Protein AF-A0AAW5UBC6-F1 (afdb_monomer_lite)

Radius of gyration: 18.41 Å; chains: 1; bounding box: 45×47×44 Å

InterPro domains:
  IPR036465 von Willebrand factor A-like domain superfamily [G3DSA:3.40.50.410] (12-253)

Foldseek 3Di:
DFFWAADLNDIDGPLQLVQLLVQVLLVVLLVVQDDPNDGHFLDWDFDWDDFPAIAGQFDDPCHRPGTDTSVRCVVTFPDWDWDWDFDQDPVGTDTDTDIGTGGGGGDDPHDADPVVNVLVSVLVSCVVVCVVAQADPHDAAEAAAEEQDDHDNDDLVSLLVSLVSQQCDHHPNHGYFYAYAHEHHDDDPKDAQALDPVSCVPPVSQNSRQSSGDFDDQVLVVLCCVLVVDDDRPGTTTNYMHHDYSVRVSSSSCSSSCVSVVVVVVD

Organism: NCBI:txid165179

Secondary structure (DSSP, 8-state):
---EEEETTEEEEHHHHHHHHHHHHHHHHHHHHEETTEEP----B--EEESSSEEE---GGGTT-SSB-HHHHHH--SEEEEEEEEEEETTEEEEEEEEEEES-------S---HHHHHHHHHHHHHHHHHHHTTSS-PPPEEEEEESS---SS-HHHHHHHHHHHHH-EETTEEPEEEEEEE-SS----EES-SSGGGGTT-HHHHHHHHHSPBPPGGGHHHHHHHH----SSPPPBSEEEEE-HHHHHHHHHHHHHHHHHHTT--

Structure (mmCIF, N/CA/C/O backbone):
data_AF-A0AAW5UBC6-F1
#
_entry.id   AF-A0AAW5UBC6-F1
#
loop_
_atom_site.group_PDB
_atom_site.id
_atom_site.type_symbol
_atom_site.label_atom_id
_atom_site.label_alt_id
_atom_site.label_comp_id
_atom_site.label_asym_id
_atom_site.label_entity_id
_atom_site.label_seq_id
_atom_site.pdbx_PDB_ins_code
_atom_site.Cartn_x
_atom_site.Cartn_y
_atom_site.Cartn_z
_atom_site.occupancy
_atom_site.B_iso_or_equiv
_atom_site.auth_seq_id
_atom_site.auth_comp_id
_atom_site.auth_asym_id
_atom_site.auth_atom_id
_atom_site.pdbx_PDB_model_num
ATOM 1 N N . MET A 1 1 ? 21.452 -11.218 5.730 1.00 50.25 1 MET A N 1
ATOM 2 C CA . MET A 1 1 ? 21.940 -10.011 6.438 1.00 50.25 1 MET A CA 1
ATOM 3 C C . MET A 1 1 ? 20.717 -9.160 6.758 1.00 50.25 1 MET A C 1
ATOM 5 O O . MET A 1 1 ? 19.921 -8.958 5.850 1.00 50.25 1 MET A O 1
ATOM 9 N N . ARG A 1 2 ? 20.486 -8.756 8.016 1.00 66.81 2 ARG A N 1
ATOM 10 C CA . ARG A 1 2 ? 19.308 -7.931 8.355 1.00 66.81 2 ARG A CA 1
ATOM 11 C C . ARG A 1 2 ? 19.470 -6.563 7.684 1.00 66.81 2 ARG A C 1
ATOM 13 O O . ARG A 1 2 ? 20.443 -5.874 7.968 1.00 66.81 2 ARG A O 1
ATOM 20 N N . ARG A 1 3 ? 18.561 -6.200 6.775 1.00 83.62 3 ARG A N 1
ATOM 21 C CA . ARG A 1 3 ? 18.551 -4.879 6.130 1.00 83.62 3 ARG A CA 1
ATOM 22 C C . ARG A 1 3 ? 18.023 -3.858 7.139 1.00 83.62 3 ARG A C 1
ATOM 24 O O . ARG A 1 3 ? 16.846 -3.910 7.491 1.00 83.62 3 ARG A O 1
ATOM 31 N N . ILE A 1 4 ? 18.907 -3.002 7.647 1.00 90.75 4 ILE A N 1
ATOM 32 C CA . ILE A 1 4 ? 18.590 -1.963 8.637 1.00 90.75 4 ILE A CA 1
ATOM 33 C C . ILE A 1 4 ? 18.311 -0.639 7.923 1.00 90.75 4 ILE A C 1
ATOM 35 O O . ILE A 1 4 ? 18.952 -0.321 6.924 1.00 90.75 4 ILE A O 1
ATOM 39 N N . THR A 1 5 ? 17.346 0.119 8.429 1.00 92.06 5 THR A N 1
ATOM 40 C CA . THR A 1 5 ? 16.998 1.467 7.979 1.00 92.06 5 THR A CA 1
ATOM 41 C C . THR A 1 5 ? 16.734 2.357 9.191 1.00 92.06 5 THR A C 1
ATOM 43 O O . THR A 1 5 ? 16.403 1.853 10.264 1.00 92.06 5 THR A O 1
ATOM 46 N N . THR A 1 6 ? 16.855 3.668 9.011 1.00 90.31 6 THR A N 1
ATOM 47 C CA . THR A 1 6 ? 16.492 4.655 10.027 1.00 90.31 6 THR A CA 1
ATOM 48 C C . THR A 1 6 ? 15.106 5.205 9.701 1.00 90.31 6 THR A C 1
ATOM 50 O O . THR A 1 6 ? 14.875 5.710 8.601 1.00 90.31 6 THR A O 1
ATOM 53 N N . PHE A 1 7 ? 14.172 5.117 10.646 1.00 89.25 7 PHE A N 1
ATOM 54 C CA . PHE A 1 7 ? 12.823 5.665 10.508 1.00 89.25 7 PHE A CA 1
ATOM 55 C C . PHE A 1 7 ? 12.427 6.395 11.792 1.00 89.25 7 PHE A C 1
ATOM 57 O O . PHE A 1 7 ? 12.541 5.839 12.881 1.00 89.25 7 PHE A O 1
ATOM 64 N N . ASN A 1 8 ? 11.994 7.655 11.670 1.00 85.50 8 ASN A N 1
ATOM 65 C CA . ASN A 1 8 ? 11.723 8.554 12.803 1.00 85.50 8 ASN A CA 1
ATOM 66 C C . ASN A 1 8 ? 12.885 8.652 13.815 1.00 85.50 8 ASN A C 1
ATOM 68 O O . ASN A 1 8 ? 12.660 8.734 15.018 1.00 85.50 8 ASN A O 1
ATOM 72 N N . GLY A 1 9 ? 14.131 8.635 13.329 1.00 84.44 9 GLY A N 1
ATOM 73 C CA . GLY A 1 9 ? 15.329 8.735 14.172 1.00 84.44 9 GLY A CA 1
ATOM 74 C C . GLY A 1 9 ? 15.725 7.445 14.900 1.00 84.44 9 GLY A C 1
ATOM 75 O O . GLY A 1 9 ? 16.684 7.464 15.664 1.00 84.44 9 GLY A O 1
ATOM 76 N N . GLU A 1 10 ? 15.029 6.332 14.658 1.00 88.75 10 GLU A N 1
ATOM 77 C CA . GLU A 1 10 ? 15.350 5.019 15.223 1.00 88.75 10 GLU A CA 1
ATOM 78 C C . GLU A 1 10 ? 15.872 4.067 14.142 1.00 88.75 10 GLU A C 1
ATOM 80 O O . GLU A 1 10 ? 15.276 3.951 13.067 1.00 88.75 10 GLU A O 1
ATOM 85 N N . ASP A 1 11 ? 16.942 3.334 14.450 1.00 91.81 11 ASP A N 1
ATOM 86 C CA . ASP A 1 11 ? 17.418 2.237 13.609 1.00 91.81 11 ASP A CA 1
ATOM 87 C C . ASP A 1 11 ? 16.589 0.974 13.855 1.00 91.81 11 ASP A C 1
ATOM 89 O O . ASP A 1 11 ? 16.426 0.507 14.985 1.00 91.81 11 ASP A O 1
ATOM 93 N N . MET A 1 12 ? 16.073 0.389 12.778 1.00 92.56 12 MET A N 1
ATOM 94 C CA . MET A 1 12 ? 15.235 -0.808 12.820 1.00 92.56 12 MET A CA 1
ATOM 95 C C . MET A 1 12 ? 15.384 -1.639 11.545 1.00 92.56 12 MET A C 1
ATOM 97 O O . MET A 1 12 ? 15.996 -1.210 10.567 1.00 92.56 12 MET A O 1
ATOM 101 N N . THR A 1 13 ? 14.835 -2.855 11.526 1.00 93.19 13 THR A N 1
ATOM 102 C CA . THR A 1 13 ? 14.786 -3.624 10.275 1.00 93.19 13 THR A CA 1
ATOM 103 C C . THR A 1 13 ? 13.843 -2.955 9.280 1.00 93.19 13 THR A C 1
ATOM 105 O O . THR A 1 13 ? 12.848 -2.341 9.663 1.00 93.19 13 THR A O 1
ATOM 108 N N . LEU A 1 14 ? 14.116 -3.125 7.987 1.00 93.00 14 LEU A N 1
ATOM 109 C CA . LEU A 1 14 ? 13.246 -2.634 6.918 1.00 93.00 14 LEU A CA 1
ATOM 110 C C . LEU A 1 14 ? 11.795 -3.117 7.092 1.00 93.00 14 LEU A C 1
ATOM 112 O O . LEU A 1 14 ? 10.862 -2.329 6.977 1.00 93.00 14 LEU A O 1
ATOM 116 N N . SER A 1 15 ? 11.612 -4.388 7.462 1.00 93.50 15 SER A N 1
ATOM 117 C CA . SER A 1 15 ? 10.297 -4.976 7.737 1.00 93.50 15 SER A CA 1
ATOM 118 C C . SER A 1 15 ? 9.564 -4.292 8.899 1.00 93.50 15 SER A C 1
ATOM 120 O O . SER A 1 15 ? 8.352 -4.112 8.832 1.00 93.50 15 SER A O 1
ATOM 122 N N . GLU A 1 16 ? 10.280 -3.906 9.961 1.00 94.19 16 GLU A N 1
ATOM 123 C CA . GLU A 1 16 ? 9.703 -3.188 11.105 1.00 94.19 16 GLU A CA 1
ATOM 124 C C . GLU A 1 16 ? 9.294 -1.769 10.709 1.00 94.19 16 GLU A C 1
ATOM 126 O O . GLU A 1 16 ? 8.191 -1.338 11.042 1.00 94.19 16 GLU A O 1
ATOM 131 N N . ALA A 1 17 ? 10.124 -1.068 9.932 1.00 94.75 17 ALA A N 1
ATOM 132 C CA . ALA A 1 17 ? 9.775 0.252 9.417 1.00 94.75 17 ALA A CA 1
ATOM 133 C C . ALA A 1 17 ? 8.513 0.198 8.538 1.00 94.75 17 ALA A C 1
ATOM 135 O O . ALA A 1 17 ? 7.582 0.977 8.752 1.00 94.75 17 ALA A O 1
ATOM 136 N N . VAL A 1 18 ? 8.428 -0.771 7.617 1.00 95.88 18 VAL A N 1
ATOM 137 C CA . VAL A 1 18 ? 7.233 -0.992 6.783 1.00 95.88 18 VAL A CA 1
ATOM 138 C C . VAL A 1 18 ? 6.010 -1.311 7.645 1.00 95.88 18 VAL A C 1
ATOM 140 O O . VAL A 1 18 ? 4.971 -0.677 7.471 1.00 95.88 18 VAL A O 1
ATOM 143 N N . ALA A 1 19 ? 6.122 -2.217 8.623 1.00 95.81 19 ALA A N 1
ATOM 144 C CA . ALA A 1 19 ? 5.011 -2.556 9.515 1.00 95.81 19 ALA A CA 1
ATOM 145 C C . ALA A 1 19 ? 4.515 -1.339 10.313 1.00 95.81 19 ALA A C 1
ATOM 147 O O . ALA A 1 19 ? 3.308 -1.153 10.478 1.00 95.81 19 ALA A O 1
ATOM 148 N N . ARG A 1 20 ? 5.417 -0.472 10.793 1.00 94.88 20 ARG A N 1
ATOM 149 C CA . ARG A 1 20 ? 5.035 0.781 11.466 1.00 94.88 20 ARG A CA 1
ATOM 150 C C . ARG A 1 20 ? 4.297 1.729 10.525 1.00 94.88 20 ARG A C 1
ATOM 152 O O . ARG A 1 20 ? 3.290 2.303 10.934 1.00 94.88 20 ARG A O 1
ATOM 159 N N . ILE A 1 21 ? 4.763 1.870 9.284 1.00 95.94 21 ILE A N 1
ATOM 160 C CA . ILE A 1 21 ? 4.116 2.716 8.273 1.00 95.94 21 ILE A CA 1
ATOM 161 C C . ILE A 1 21 ? 2.716 2.188 7.953 1.00 95.94 21 ILE A C 1
ATOM 163 O O . ILE A 1 21 ? 1.762 2.957 8.020 1.00 95.94 21 ILE A O 1
ATOM 167 N N . VAL A 1 22 ? 2.566 0.888 7.686 1.00 96.81 22 VAL A N 1
ATOM 168 C CA . VAL A 1 22 ? 1.263 0.269 7.390 1.00 96.81 22 VAL A CA 1
ATOM 169 C C . VAL A 1 22 ? 0.292 0.437 8.562 1.00 96.81 22 VAL A C 1
ATOM 171 O O . VAL A 1 22 ? -0.809 0.941 8.366 1.00 96.81 22 VAL A O 1
ATOM 174 N N . ASN A 1 23 ? 0.707 0.121 9.794 1.00 97.06 23 ASN A N 1
ATOM 175 C CA . ASN A 1 23 ? -0.140 0.310 10.978 1.00 97.06 23 ASN A CA 1
ATOM 176 C C . ASN A 1 23 ? -0.553 1.779 11.178 1.00 97.06 23 ASN A C 1
ATOM 178 O O . ASN A 1 23 ? -1.703 2.054 11.517 1.00 97.06 23 ASN A O 1
ATOM 182 N N . ALA A 1 24 ? 0.359 2.731 10.952 1.00 94.81 24 ALA A N 1
ATOM 183 C CA . ALA A 1 24 ? 0.041 4.153 11.050 1.00 94.81 24 ALA A CA 1
ATOM 184 C C . ALA A 1 24 ? -0.993 4.583 9.997 1.00 94.81 24 ALA A C 1
ATOM 186 O O . ALA A 1 24 ? -1.901 5.346 10.317 1.00 94.81 24 ALA A O 1
ATOM 187 N N . GLN A 1 25 ? -0.884 4.067 8.769 1.00 95.56 25 GLN A N 1
ATOM 188 C CA . GLN A 1 25 ? -1.845 4.336 7.697 1.00 95.56 25 GLN A CA 1
ATOM 189 C C . GLN A 1 25 ? -3.221 3.729 7.992 1.00 95.56 25 GLN A C 1
ATOM 191 O O . GLN A 1 25 ? -4.228 4.408 7.819 1.00 95.56 25 GLN A O 1
ATOM 196 N N . ILE A 1 26 ? -3.277 2.499 8.510 1.00 95.50 26 ILE A N 1
ATOM 197 C CA . ILE A 1 26 ? -4.531 1.870 8.951 1.00 95.50 26 ILE A CA 1
ATOM 198 C C . ILE A 1 26 ? -5.196 2.712 10.044 1.00 95.50 26 ILE A C 1
ATOM 200 O O . ILE A 1 26 ? -6.383 3.018 9.946 1.00 95.50 26 ILE A O 1
ATOM 204 N N . ASN A 1 27 ? -4.434 3.139 11.056 1.00 94.94 27 ASN A N 1
ATOM 205 C CA . ASN A 1 27 ? -4.968 3.978 12.127 1.00 94.94 27 ASN A CA 1
ATOM 206 C C . ASN A 1 27 ? -5.526 5.306 11.588 1.00 94.94 27 ASN A C 1
ATOM 208 O O . ASN A 1 27 ? -6.629 5.691 11.959 1.00 94.94 27 ASN A O 1
ATOM 212 N N . GLU A 1 28 ? -4.801 5.974 10.683 1.00 93.50 28 GLU A N 1
ATOM 213 C CA . GLU A 1 28 ? -5.248 7.224 10.053 1.00 93.50 28 GLU A CA 1
ATOM 214 C C . GLU A 1 28 ? -6.559 7.038 9.267 1.00 93.50 28 GLU A C 1
ATOM 216 O O . GLU A 1 28 ? -7.449 7.887 9.338 1.00 93.50 28 GLU A O 1
ATOM 221 N N . LEU A 1 29 ? -6.711 5.925 8.542 1.00 93.69 29 LEU A N 1
ATOM 222 C CA . LEU A 1 29 ? -7.940 5.617 7.804 1.00 93.69 29 LEU A CA 1
ATOM 223 C C . LEU A 1 29 ? -9.125 5.352 8.739 1.00 93.69 29 LEU A C 1
ATOM 225 O O . LEU A 1 29 ? -10.218 5.875 8.514 1.00 93.69 29 LEU A O 1
ATOM 229 N N . VAL A 1 30 ? -8.912 4.587 9.810 1.00 93.88 30 VAL A N 1
ATOM 230 C CA . VAL A 1 30 ? -9.956 4.297 10.803 1.00 93.88 30 VAL A CA 1
ATOM 231 C C . VAL A 1 30 ? -10.380 5.559 11.547 1.00 93.88 30 VAL A C 1
ATOM 233 O O . VAL A 1 30 ? -11.574 5.798 11.699 1.00 93.88 30 VAL A O 1
ATOM 236 N N . GLU A 1 31 ? -9.438 6.407 11.967 1.00 92.25 31 GLU A N 1
ATOM 237 C CA . GLU A 1 31 ? -9.745 7.662 12.668 1.00 92.25 31 GLU A CA 1
ATOM 238 C C . GLU A 1 31 ? -10.644 8.588 11.839 1.00 92.25 31 GLU A C 1
ATOM 240 O O . GLU A 1 31 ? -11.519 9.255 12.387 1.00 92.25 31 GLU A O 1
ATOM 245 N N . ARG A 1 32 ? -10.494 8.578 10.510 1.00 90.12 32 ARG A N 1
ATOM 246 C CA . ARG A 1 32 ? -11.343 9.350 9.586 1.00 90.12 32 ARG A CA 1
ATOM 24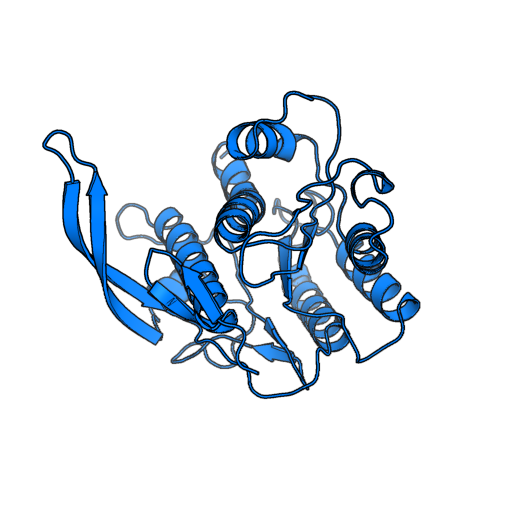7 C C . ARG A 1 32 ? -12.767 8.807 9.470 1.00 90.12 32 ARG A C 1
ATOM 249 O O . ARG A 1 32 ? -13.667 9.553 9.089 1.00 90.12 32 ARG A O 1
ATOM 256 N N . CYS A 1 33 ? -12.984 7.540 9.807 1.00 91.00 33 CYS A N 1
ATOM 257 C CA . CYS A 1 33 ? -14.310 6.927 9.828 1.00 91.00 33 CYS A CA 1
ATOM 258 C C . CYS A 1 33 ? -15.093 7.261 11.105 1.00 91.00 33 CYS A C 1
ATOM 260 O O . CYS A 1 33 ? -16.301 7.031 11.150 1.00 91.00 33 CYS A O 1
ATOM 262 N N . VAL A 1 34 ? -14.441 7.802 12.139 1.00 91.06 34 VAL A N 1
ATOM 263 C CA . VAL A 1 34 ? -15.073 8.062 13.436 1.00 91.06 34 VAL A CA 1
ATOM 264 C C . VAL A 1 34 ? -15.658 9.472 13.484 1.00 91.06 34 VAL A C 1
ATOM 266 O O . VAL A 1 34 ? -14.944 10.470 13.381 1.00 91.06 34 VAL A O 1
ATOM 269 N N . LYS A 1 35 ? -16.969 9.576 13.722 1.00 90.50 35 LYS A N 1
ATOM 270 C CA . LYS A 1 35 ? -17.651 10.850 13.992 1.00 90.50 35 LYS A CA 1
ATOM 271 C C . LYS A 1 35 ? -18.679 10.664 15.100 1.00 90.50 35 LYS A C 1
ATOM 273 O O . LYS A 1 35 ? -19.490 9.755 15.036 1.00 90.50 35 LYS A O 1
ATOM 278 N N . ASN A 1 36 ? -18.671 11.541 16.107 1.00 87.88 36 ASN A N 1
ATOM 279 C CA . ASN A 1 36 ? -19.616 11.494 17.235 1.00 87.88 36 ASN A CA 1
ATOM 280 C C . ASN A 1 36 ? -19.705 10.114 17.923 1.00 87.88 36 ASN A C 1
ATOM 282 O O . ASN A 1 36 ? -20.778 9.718 18.364 1.00 87.88 36 ASN A O 1
ATOM 286 N N . ASN A 1 37 ? -18.577 9.400 18.026 1.00 82.88 37 ASN A N 1
ATOM 287 C CA . ASN A 1 37 ? -18.476 8.050 18.600 1.00 82.88 37 ASN A CA 1
ATOM 288 C C . ASN A 1 37 ? -19.106 6.913 17.764 1.00 82.88 37 ASN A C 1
ATOM 290 O O . ASN A 1 37 ? -19.097 5.764 18.196 1.00 82.88 37 ASN A O 1
ATOM 294 N N . GLU A 1 38 ? -19.598 7.206 16.561 1.00 91.25 38 GLU A N 1
ATOM 295 C CA . GLU A 1 38 ? -20.008 6.217 15.561 1.00 91.25 38 GLU A CA 1
ATOM 296 C C . GLU A 1 38 ? -18.856 5.978 14.574 1.00 91.25 38 GLU A C 1
ATOM 298 O O . GLU A 1 38 ? -18.174 6.930 14.177 1.00 91.25 38 GLU A O 1
ATOM 303 N N . THR A 1 39 ? -18.630 4.722 14.174 1.00 92.81 39 THR A N 1
ATOM 304 C CA . THR A 1 39 ? -17.705 4.397 13.079 1.00 92.81 39 THR A CA 1
ATOM 305 C C . THR A 1 39 ? -18.491 4.158 11.805 1.00 92.81 39 THR A C 1
ATOM 307 O O . THR A 1 39 ? -19.297 3.240 11.722 1.00 92.81 39 THR A O 1
ATOM 310 N N . ARG A 1 40 ? -18.222 4.973 10.790 1.00 93.19 40 ARG A N 1
ATOM 311 C CA . ARG A 1 40 ? -18.827 4.850 9.467 1.00 93.19 40 ARG A CA 1
ATOM 312 C C . ARG A 1 40 ? -18.105 3.786 8.649 1.00 93.19 40 ARG A C 1
ATOM 314 O O . ARG A 1 40 ? -16.876 3.752 8.608 1.00 93.19 40 ARG A O 1
ATOM 321 N N . HIS A 1 41 ? -18.862 2.940 7.962 1.00 92.62 41 HIS A N 1
ATOM 322 C CA . HIS A 1 41 ? -18.317 1.865 7.134 1.00 92.62 41 HIS A CA 1
ATOM 323 C C . HIS A 1 41 ? -17.978 2.379 5.730 1.00 92.62 41 HIS A C 1
ATOM 325 O O . HIS A 1 41 ? -18.751 2.222 4.793 1.00 92.6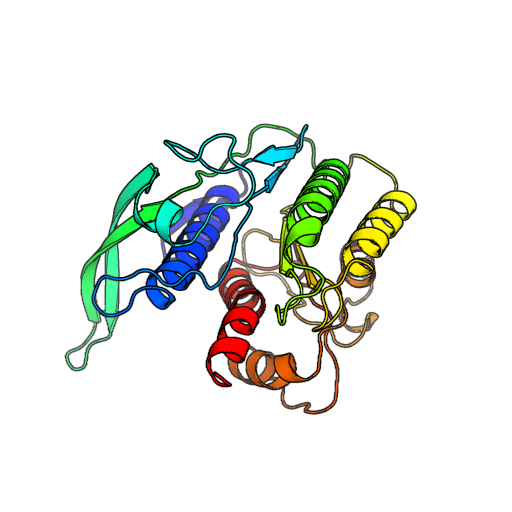2 41 HIS A O 1
ATOM 331 N N . TYR A 1 42 ? -16.832 3.050 5.601 1.00 90.06 42 TYR A N 1
ATOM 332 C CA . TYR A 1 42 ? -16.401 3.639 4.325 1.00 90.06 42 TYR A CA 1
ATOM 333 C C . TYR A 1 42 ? -15.511 2.745 3.468 1.00 90.06 42 TYR A C 1
ATOM 335 O O . TYR A 1 42 ? -15.394 2.974 2.269 1.00 90.06 42 TYR A O 1
ATOM 343 N N . PHE A 1 43 ? -14.851 1.762 4.068 1.00 92.75 43 PHE A N 1
ATOM 344 C CA . PHE A 1 43 ? -13.965 0.856 3.354 1.00 92.75 43 PHE A CA 1
ATOM 345 C C . PHE A 1 43 ? -13.947 -0.504 4.033 1.00 92.75 43 PHE A C 1
ATOM 347 O O . PHE A 1 43 ? -14.168 -0.596 5.237 1.00 92.75 43 PHE A O 1
ATOM 354 N N . ASP A 1 44 ? -13.585 -1.523 3.268 1.00 95.44 44 ASP A N 1
ATOM 355 C CA . ASP A 1 44 ? -13.075 -2.781 3.793 1.00 95.44 44 ASP A CA 1
ATOM 356 C C . ASP A 1 44 ? -11.582 -2.857 3.493 1.00 95.44 44 ASP A C 1
ATOM 358 O O . ASP A 1 44 ? -11.118 -2.382 2.454 1.00 95.44 44 ASP A O 1
ATOM 362 N N . ILE A 1 45 ? -10.808 -3.452 4.395 1.00 96.88 45 ILE A N 1
ATOM 363 C CA . ILE A 1 45 ? -9.372 -3.644 4.188 1.00 96.88 45 ILE A CA 1
ATOM 364 C C . ILE A 1 45 ? -8.990 -5.095 4.436 1.00 96.88 45 ILE A C 1
ATOM 366 O O . ILE A 1 45 ? -9.364 -5.697 5.437 1.00 96.88 45 ILE A O 1
ATOM 370 N N . ALA A 1 46 ? -8.222 -5.654 3.509 1.00 98.00 46 ALA A N 1
ATOM 371 C CA . ALA A 1 46 ? -7.532 -6.921 3.680 1.00 98.00 46 ALA A CA 1
ATOM 372 C C . ALA A 1 46 ? -6.027 -6.655 3.725 1.00 98.00 46 ALA A C 1
ATOM 374 O O . ALA A 1 46 ? -5.523 -5.748 3.061 1.00 98.00 46 ALA A O 1
ATOM 375 N N . MET A 1 47 ? -5.301 -7.457 4.499 1.00 97.50 47 MET A N 1
ATOM 376 C CA . MET A 1 47 ? -3.852 -7.341 4.619 1.00 97.50 47 MET A CA 1
ATOM 377 C C . MET A 1 47 ? -3.215 -8.693 4.333 1.00 97.50 47 MET A C 1
ATOM 379 O O . MET A 1 47 ? -3.492 -9.677 5.017 1.00 97.50 47 MET A O 1
ATOM 383 N N . ILE A 1 48 ? -2.367 -8.742 3.307 1.00 98.00 48 ILE A N 1
ATOM 384 C CA . ILE A 1 48 ? -1.730 -9.974 2.840 1.00 98.00 48 ILE A CA 1
ATOM 385 C C . ILE A 1 48 ? -0.239 -9.898 3.148 1.00 98.00 48 ILE A C 1
ATOM 387 O O . ILE A 1 48 ? 0.471 -9.046 2.618 1.00 98.00 48 ILE A O 1
ATOM 391 N N . GLY A 1 49 ? 0.235 -10.810 3.991 1.00 96.56 49 GLY A N 1
ATOM 392 C CA . GLY A 1 49 ? 1.657 -11.093 4.121 1.00 96.56 49 GLY A CA 1
ATOM 393 C C . GLY A 1 49 ? 2.056 -12.178 3.128 1.00 96.56 49 GLY A C 1
ATOM 394 O O . GLY A 1 49 ? 1.265 -13.079 2.843 1.00 96.56 49 GLY A O 1
ATOM 395 N N . TYR A 1 50 ? 3.277 -12.115 2.600 1.00 95.19 50 TYR A N 1
ATOM 396 C CA . TYR A 1 50 ? 3.784 -13.147 1.699 1.00 95.19 50 TYR A CA 1
ATOM 397 C C . TYR A 1 50 ? 5.278 -13.409 1.890 1.00 95.19 50 TYR A C 1
ATOM 399 O O . TYR A 1 50 ? 6.020 -12.569 2.392 1.00 95.19 50 TYR A O 1
ATOM 407 N N . GLY A 1 51 ? 5.687 -14.618 1.514 1.00 93.06 51 GLY A N 1
ATOM 408 C CA . GLY A 1 51 ? 7.060 -15.109 1.578 1.00 93.06 51 GLY A CA 1
ATOM 409 C C . GLY A 1 51 ? 7.148 -16.437 0.834 1.00 93.06 51 GLY A C 1
ATOM 410 O O . GLY A 1 51 ? 7.127 -16.458 -0.393 1.00 93.06 51 GLY A O 1
ATOM 411 N N . THR A 1 52 ? 7.141 -17.555 1.566 1.00 92.75 52 THR A N 1
ATOM 412 C CA . THR A 1 52 ? 6.908 -18.889 0.975 1.00 92.75 52 THR A CA 1
ATOM 413 C C . THR A 1 52 ? 5.452 -19.073 0.538 1.00 92.75 52 THR A C 1
ATOM 415 O O . THR A 1 52 ? 5.187 -19.598 -0.538 1.00 92.75 52 THR A O 1
ATOM 418 N N . GLU A 1 53 ? 4.511 -18.621 1.368 1.00 93.62 53 GLU A N 1
ATOM 419 C CA . GLU A 1 53 ? 3.063 -18.665 1.136 1.00 93.62 53 GLU A CA 1
ATOM 420 C C . GLU A 1 53 ? 2.461 -17.275 1.353 1.00 93.62 53 GLU A C 1
ATOM 422 O O . GLU A 1 53 ? 3.068 -16.438 2.028 1.00 93.62 53 GLU A O 1
ATOM 427 N N . ALA A 1 54 ? 1.264 -17.043 0.812 1.00 95.94 54 ALA A N 1
ATOM 428 C CA . ALA A 1 54 ? 0.466 -15.856 1.105 1.00 95.94 54 ALA A CA 1
ATOM 429 C C . ALA A 1 54 ? -0.534 -16.141 2.234 1.00 95.94 54 ALA A C 1
ATOM 431 O O . ALA A 1 54 ? -1.216 -17.166 2.229 1.00 95.94 54 ALA A O 1
ATOM 432 N N . TYR A 1 55 ? -0.643 -15.227 3.194 1.00 95.88 55 TYR A N 1
ATOM 433 C CA . TYR A 1 55 ? -1.465 -15.391 4.393 1.00 95.88 55 TYR A CA 1
ATOM 434 C C . TYR A 1 55 ? -2.109 -14.064 4.808 1.00 95.88 55 TYR A C 1
ATOM 436 O O . TYR A 1 55 ? -1.669 -12.990 4.398 1.00 95.88 55 TYR A O 1
ATOM 444 N N . SER A 1 56 ? -3.157 -14.137 5.630 1.00 97.38 56 SER A N 1
ATOM 445 C CA . SER A 1 56 ? -3.714 -12.952 6.285 1.00 97.38 56 SER A CA 1
ATOM 446 C C . SER A 1 56 ? -2.724 -12.415 7.315 1.00 97.38 56 SER A C 1
ATOM 448 O O . SER A 1 56 ? -2.337 -13.129 8.237 1.00 97.38 56 SER A O 1
ATOM 450 N N . ALA A 1 57 ? -2.302 -11.165 7.152 1.00 97.19 57 ALA A N 1
ATOM 451 C CA . ALA A 1 57 ? -1.312 -10.525 8.014 1.00 97.19 57 ALA A CA 1
ATOM 452 C C . ALA A 1 57 ? -1.916 -9.877 9.272 1.00 97.19 57 ALA A C 1
ATOM 454 O O . ALA A 1 57 ? -1.183 -9.266 10.052 1.00 97.19 57 ALA A O 1
ATOM 455 N N . TRP A 1 58 ? -3.230 -9.996 9.487 1.00 97.94 58 TRP A N 1
ATOM 456 C CA . TRP A 1 58 ? -3.858 -9.576 10.737 1.00 97.94 58 TRP A CA 1
ATOM 457 C C . TRP A 1 58 ? -3.345 -10.411 11.917 1.00 97.94 58 TRP A C 1
ATOM 459 O O . TRP A 1 58 ? -3.134 -11.618 11.803 1.00 97.94 58 TRP A O 1
ATOM 469 N N . ASN A 1 59 ? -3.169 -9.775 13.072 1.00 97.69 59 ASN A N 1
ATOM 470 C CA . ASN A 1 59 ? -2.804 -10.427 14.327 1.00 97.69 59 ASN A CA 1
ATOM 471 C C . ASN A 1 59 ? -3.880 -10.222 15.405 1.00 97.69 59 ASN A C 1
ATOM 473 O O . ASN A 1 59 ? -4.761 -9.368 15.286 1.00 97.69 59 ASN A O 1
ATOM 477 N N . GLY A 1 60 ? -3.779 -10.984 16.496 1.00 97.06 60 GLY A N 1
ATOM 478 C CA . GLY A 1 60 ? -4.707 -10.889 17.622 1.00 97.06 60 GLY A CA 1
ATOM 479 C C . GLY A 1 60 ? -6.105 -11.375 17.244 1.00 97.06 60 GLY A C 1
ATOM 480 O O . GLY A 1 60 ? -6.250 -12.357 16.526 1.00 97.06 60 GLY A O 1
ATOM 481 N N . ASN A 1 61 ? -7.144 -10.670 17.693 1.00 97.94 61 ASN A N 1
ATOM 482 C CA . ASN A 1 61 ? -8.539 -11.065 17.445 1.00 97.94 61 ASN A CA 1
ATOM 483 C C . ASN A 1 61 ? -8.947 -11.044 15.960 1.00 97.94 61 ASN A C 1
ATOM 485 O O . ASN A 1 61 ? -10.003 -11.567 15.614 1.00 97.94 61 ASN A O 1
ATOM 489 N N . LEU A 1 62 ? -8.143 -10.421 15.094 1.00 98.06 62 LEU A N 1
ATOM 490 C CA . LEU A 1 62 ? -8.377 -10.377 13.650 1.00 98.06 62 LEU A CA 1
ATOM 491 C C . LEU A 1 62 ? -7.553 -11.427 12.888 1.00 98.06 62 LEU A C 1
ATOM 493 O O . LEU A 1 62 ? -7.631 -11.483 11.665 1.00 98.06 62 LEU A O 1
ATOM 497 N N . GLU A 1 63 ? -6.760 -12.257 13.569 1.00 97.12 63 GLU A N 1
ATOM 498 C CA . GLU A 1 63 ? -5.932 -13.273 12.918 1.00 97.12 63 GLU A CA 1
ATOM 499 C C . GLU A 1 63 ? -6.763 -14.216 12.034 1.00 97.12 63 GLU A C 1
ATOM 501 O O . GLU A 1 63 ? -7.849 -14.666 12.401 1.00 97.12 63 GLU A O 1
ATOM 506 N N . GLY A 1 64 ? -6.258 -14.489 10.826 1.00 95.31 64 GLY A N 1
ATOM 507 C CA . GLY A 1 64 ? -6.921 -15.353 9.847 1.00 95.31 64 GLY A CA 1
ATOM 508 C C . GLY A 1 64 ? -8.117 -14.720 9.127 1.00 95.31 64 GLY A C 1
ATOM 509 O O . GLY A 1 64 ? -8.630 -15.326 8.188 1.00 95.31 64 GLY A O 1
ATOM 510 N N . ARG A 1 65 ? -8.545 -13.510 9.509 1.00 97.44 65 ARG A N 1
ATOM 511 C CA . ARG A 1 65 ? -9.598 -12.770 8.800 1.00 97.44 65 ARG A CA 1
ATOM 512 C C . ARG A 1 65 ? -9.124 -12.330 7.419 1.00 97.44 65 ARG A C 1
ATOM 514 O O . ARG A 1 65 ? -7.942 -12.083 7.211 1.00 97.44 65 ARG A O 1
ATOM 521 N N . ASP A 1 66 ? -10.054 -12.187 6.490 1.00 96.25 66 ASP A N 1
ATOM 522 C CA . ASP A 1 66 ? -9.782 -11.648 5.161 1.00 96.25 66 ASP A CA 1
ATOM 523 C C . ASP A 1 66 ? -9.983 -10.123 5.154 1.00 96.25 66 ASP A C 1
ATOM 525 O O . ASP A 1 66 ? -9.153 -9.387 5.697 1.00 96.25 66 ASP A O 1
ATOM 529 N N . PHE A 1 67 ? -11.094 -9.648 4.586 1.00 97.69 67 PHE A N 1
ATOM 530 C CA . PHE A 1 67 ? -11.530 -8.264 4.732 1.00 97.69 67 PHE A CA 1
ATOM 531 C C . PHE A 1 67 ? -12.069 -8.009 6.146 1.00 97.69 67 PHE A C 1
ATOM 533 O O . PHE A 1 67 ? -12.793 -8.832 6.717 1.00 97.69 67 PHE A O 1
ATOM 540 N N . VAL A 1 68 ? -11.703 -6.856 6.701 1.00 97.94 68 VAL A N 1
ATOM 541 C CA . VAL A 1 68 ? -12.192 -6.342 7.984 1.00 97.94 68 VAL A CA 1
ATOM 542 C C . VAL A 1 68 ? -12.678 -4.905 7.819 1.00 97.94 68 VAL A C 1
ATOM 544 O O . VAL A 1 68 ? -12.122 -4.128 7.035 1.00 97.94 68 VAL A O 1
ATOM 547 N N . THR A 1 69 ? -13.715 -4.560 8.574 1.00 97.19 69 THR A N 1
ATOM 548 C CA . THR A 1 69 ? -14.341 -3.232 8.552 1.00 97.19 69 THR A CA 1
ATOM 549 C C . THR A 1 69 ? -13.587 -2.230 9.442 1.00 97.19 69 THR A C 1
ATOM 551 O O . THR A 1 69 ? -12.828 -2.631 10.331 1.00 97.19 69 THR A O 1
ATOM 554 N N . PRO A 1 70 ? -13.809 -0.907 9.297 1.00 96.69 70 PRO A N 1
ATOM 555 C CA . PRO A 1 70 ? -13.133 0.093 10.120 1.00 96.69 70 PRO A CA 1
ATOM 556 C C . PRO A 1 70 ? -13.526 -0.020 11.599 1.00 96.69 70 PRO A C 1
ATOM 558 O O . PRO A 1 70 ? -12.719 0.283 12.478 1.00 96.69 70 PRO A O 1
ATOM 561 N N . GLU A 1 71 ? -14.751 -0.475 11.883 1.00 97.06 71 GLU A N 1
ATOM 562 C CA . GLU A 1 71 ? -15.222 -0.734 13.244 1.00 97.06 71 GLU A CA 1
ATOM 563 C C . GLU A 1 71 ? -14.477 -1.911 13.878 1.00 97.06 71 GLU A C 1
ATOM 565 O O . GLU A 1 71 ? -13.917 -1.768 14.965 1.00 97.06 71 GLU A O 1
ATOM 570 N N . GLU A 1 72 ? -14.370 -3.037 13.170 1.00 97.94 72 GLU A N 1
ATOM 571 C CA . GLU A 1 72 ? -13.633 -4.201 13.664 1.00 97.94 72 GLU A CA 1
ATOM 572 C C . GLU A 1 72 ? -12.169 -3.868 13.962 1.00 97.94 72 GLU A C 1
ATOM 574 O O . GLU A 1 72 ? -11.635 -4.300 14.985 1.00 97.94 72 GLU A O 1
ATOM 579 N N . ILE A 1 73 ? -11.529 -3.058 13.115 1.00 97.44 73 ILE A N 1
ATOM 580 C CA . ILE A 1 73 ? -10.156 -2.590 13.338 1.00 97.44 73 ILE A CA 1
ATOM 581 C C . ILE A 1 73 ? -10.088 -1.688 14.573 1.00 97.44 73 ILE A C 1
ATOM 583 O O . ILE A 1 73 ? -9.224 -1.891 15.431 1.00 97.44 73 ILE A O 1
ATOM 587 N N . ARG A 1 74 ? -10.991 -0.704 14.695 1.00 95.75 74 ARG A N 1
ATOM 588 C CA . ARG A 1 74 ? -11.046 0.216 15.846 1.00 95.75 74 ARG A CA 1
ATOM 589 C C . ARG A 1 74 ? -11.111 -0.551 17.167 1.00 95.75 74 ARG A C 1
ATOM 591 O O . ARG A 1 74 ? -10.413 -0.180 18.115 1.00 95.75 74 ARG A O 1
ATOM 598 N N . ASP A 1 75 ? -11.917 -1.607 17.196 1.00 96.69 75 ASP A N 1
ATOM 599 C CA . ASP A 1 75 ? -12.270 -2.332 18.415 1.00 96.69 75 ASP A CA 1
ATOM 600 C C . ASP A 1 75 ? -11.270 -3.448 18.760 1.00 96.69 75 ASP A C 1
ATOM 602 O O . ASP A 1 75 ? -11.219 -3.894 19.906 1.00 96.69 75 ASP A O 1
ATOM 606 N N . ASN A 1 76 ? -10.411 -3.850 17.814 1.00 97.75 76 ASN A N 1
ATOM 607 C CA . ASN A 1 76 ? -9.472 -4.964 17.985 1.00 97.75 76 ASN A CA 1
ATOM 608 C C . ASN A 1 76 ? -7.995 -4.602 17.705 1.00 97.75 76 ASN A C 1
ATOM 610 O O . ASN A 1 76 ? -7.355 -5.257 16.877 1.00 97.75 76 ASN A O 1
ATOM 614 N N . PRO A 1 77 ? -7.393 -3.600 18.380 1.00 97.50 77 PRO A N 1
ATOM 615 C CA . PRO A 1 77 ? -5.949 -3.394 18.301 1.00 97.50 77 PRO A CA 1
ATOM 616 C C . PRO A 1 77 ? -5.203 -4.588 18.913 1.00 97.50 77 PRO A C 1
ATOM 618 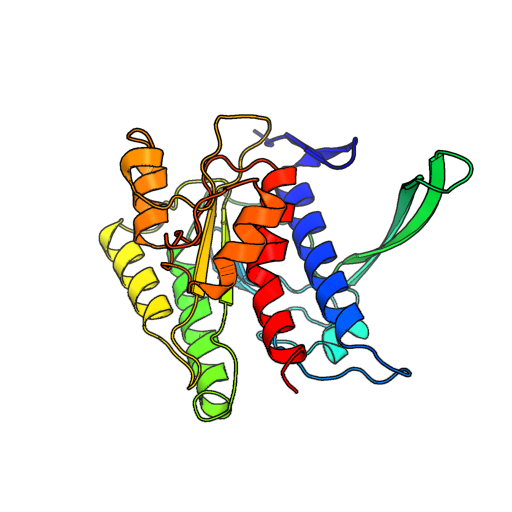O O . PRO A 1 77 ? -5.470 -4.975 20.049 1.00 97.50 77 PRO A O 1
ATOM 621 N N . TYR A 1 78 ? -4.227 -5.139 18.191 1.00 97.44 78 TYR A N 1
ATOM 622 C CA . TYR A 1 78 ? -3.400 -6.244 18.684 1.00 97.44 78 TYR A CA 1
ATOM 623 C C . TYR A 1 78 ? -2.374 -5.772 19.724 1.00 97.44 78 TYR A C 1
ATOM 625 O O . TYR A 1 78 ? -2.218 -6.389 20.776 1.00 97.44 78 TYR A O 1
ATOM 633 N N . GLN A 1 79 ? -1.680 -4.662 19.455 1.00 95.75 79 GLN A N 1
ATOM 634 C CA . GLN A 1 79 ? -0.726 -4.058 20.392 1.00 95.75 79 GLN A CA 1
ATOM 635 C C . GLN A 1 79 ? -0.935 -2.550 20.502 1.00 95.75 79 GLN A C 1
ATOM 637 O O . GLN A 1 79 ? -1.335 -1.885 19.546 1.00 95.75 79 GLN A O 1
ATOM 642 N N . LYS A 1 80 ? -0.608 -2.005 21.676 1.00 93.75 80 LYS A N 1
ATOM 643 C CA . LYS A 1 80 ? -0.544 -0.568 21.951 1.00 93.75 80 LYS A CA 1
ATOM 644 C C . LYS A 1 80 ? 0.842 -0.242 22.490 1.00 93.75 80 LYS A C 1
ATOM 646 O O . LYS A 1 80 ? 1.289 -0.865 23.451 1.00 93.75 80 LYS A O 1
ATOM 651 N N . LYS A 1 81 ? 1.537 0.700 21.858 1.00 88.44 81 LYS A N 1
ATOM 652 C CA . LYS A 1 81 ? 2.887 1.131 22.237 1.00 88.44 81 LYS A CA 1
ATOM 653 C C . LYS A 1 81 ? 2.883 2.629 22.498 1.00 88.44 81 LYS A C 1
ATOM 655 O O . LYS A 1 81 ? 2.412 3.391 21.660 1.00 88.44 81 LYS A O 1
ATOM 660 N N . MET A 1 82 ? 3.429 3.050 23.633 1.00 86.94 82 MET A N 1
ATOM 661 C CA . MET A 1 82 ? 3.669 4.467 23.902 1.00 86.94 82 MET A CA 1
ATOM 662 C C . MET A 1 82 ? 4.977 4.882 23.232 1.00 86.94 82 MET A C 1
ATOM 664 O O . MET A 1 82 ? 6.025 4.301 23.511 1.00 86.94 82 MET A O 1
ATOM 668 N N . VAL A 1 83 ? 4.912 5.870 22.344 1.00 84.88 83 VAL A N 1
ATOM 669 C CA . VAL A 1 83 ? 6.070 6.404 21.619 1.00 84.88 83 VAL A CA 1
ATOM 670 C C . VAL A 1 83 ? 6.222 7.881 21.957 1.00 84.88 83 VAL A C 1
ATOM 672 O O . VAL A 1 83 ? 5.234 8.609 22.045 1.00 84.88 83 VAL A O 1
ATOM 675 N N . LYS A 1 84 ? 7.461 8.330 22.164 1.00 82.62 84 LYS A N 1
ATOM 676 C CA . LYS A 1 84 ? 7.775 9.748 22.350 1.00 82.62 84 LYS A CA 1
ATOM 677 C C . LYS A 1 84 ? 7.927 10.400 20.982 1.00 82.62 84 LYS A C 1
ATOM 679 O O . LYS A 1 84 ? 8.834 10.050 20.240 1.00 82.62 84 LYS A O 1
ATOM 684 N N . GLU A 1 85 ? 7.054 11.344 20.662 1.00 82.31 85 GLU A N 1
ATOM 685 C CA . GLU A 1 85 ? 7.106 12.104 19.415 1.00 82.31 85 GLU A CA 1
ATOM 686 C C . GLU A 1 85 ? 7.440 13.570 19.686 1.00 82.31 85 GLU A C 1
ATOM 688 O O . GLU A 1 85 ? 6.905 14.198 20.605 1.00 82.31 85 GLU A O 1
ATOM 693 N N . GLU A 1 86 ? 8.312 14.132 18.853 1.00 82.62 86 GLU A N 1
ATOM 694 C CA . GLU A 1 86 ? 8.568 15.565 18.826 1.00 82.62 86 GLU A CA 1
ATOM 695 C C . GLU A 1 86 ? 7.442 16.280 18.081 1.00 82.62 86 GLU A C 1
ATOM 697 O O . GLU A 1 86 ? 7.272 16.150 16.869 1.00 82.62 86 GLU A O 1
ATOM 702 N N . VAL A 1 87 ? 6.664 17.076 18.809 1.00 79.88 87 VAL A N 1
ATOM 703 C CA . VAL A 1 87 ? 5.577 17.867 18.240 1.00 79.88 87 VAL A CA 1
ATOM 704 C C . VAL A 1 87 ? 6.001 19.325 18.180 1.00 79.88 87 VAL A C 1
ATOM 706 O O . VAL A 1 87 ? 6.323 19.951 19.195 1.00 79.88 87 VAL A O 1
ATOM 709 N N . ARG A 1 88 ? 5.962 19.895 16.974 1.00 79.31 88 ARG A N 1
ATOM 710 C CA . ARG A 1 88 ? 6.213 21.320 16.766 1.00 79.31 88 ARG A CA 1
ATOM 711 C C . ARG A 1 88 ? 4.990 22.119 17.204 1.00 79.31 88 ARG A C 1
ATOM 713 O O . ARG A 1 88 ? 3.911 22.002 16.628 1.00 79.31 88 ARG A O 1
ATOM 720 N N . THR A 1 89 ? 5.158 22.945 18.227 1.00 79.56 89 THR A N 1
ATOM 721 C CA . THR A 1 89 ? 4.117 23.840 18.742 1.00 79.56 89 THR A CA 1
ATOM 722 C C . THR A 1 89 ? 4.483 25.300 18.476 1.00 79.56 89 THR A C 1
ATOM 724 O O . THR A 1 89 ? 5.617 25.619 18.114 1.00 79.56 89 THR A O 1
ATOM 727 N N . ARG A 1 90 ? 3.545 26.223 18.729 1.00 83.00 90 ARG A N 1
ATOM 728 C CA . ARG A 1 90 ? 3.817 27.674 18.686 1.00 83.00 90 ARG A CA 1
ATOM 729 C C . ARG A 1 90 ? 4.927 28.117 19.659 1.00 83.00 90 ARG A C 1
ATOM 731 O O . ARG A 1 90 ? 5.464 29.201 19.481 1.00 83.00 90 ARG A O 1
ATOM 738 N N . LYS A 1 91 ? 5.259 27.308 20.678 1.00 84.12 91 LYS A N 1
ATOM 739 C CA . LYS A 1 91 ? 6.272 27.597 21.713 1.00 84.12 91 LYS A CA 1
ATOM 740 C C . LYS A 1 91 ? 7.602 26.853 21.506 1.00 84.12 91 LYS A C 1
ATOM 742 O O . LYS A 1 91 ? 8.457 26.907 22.380 1.00 84.12 91 LYS A O 1
ATOM 747 N N . GLY A 1 92 ? 7.775 26.161 20.379 1.00 87.50 92 GLY A N 1
ATOM 748 C CA . GLY A 1 92 ? 8.947 25.326 20.098 1.00 87.50 92 GLY A CA 1
ATOM 749 C C . GLY A 1 92 ? 8.608 23.836 20.020 1.00 87.50 92 GLY A C 1
ATOM 750 O O . GLY A 1 92 ? 7.439 23.458 19.895 1.00 87.50 92 GLY A O 1
ATOM 751 N N . ILE A 1 93 ? 9.638 22.992 20.054 1.00 86.19 93 ILE A N 1
ATOM 752 C CA . ILE A 1 93 ? 9.502 21.531 20.010 1.00 86.19 93 ILE A CA 1
ATOM 753 C C . ILE A 1 93 ? 9.171 21.024 21.417 1.00 86.19 93 ILE A C 1
ATOM 755 O O . ILE A 1 93 ? 9.793 21.427 22.397 1.00 86.19 93 ILE A O 1
ATOM 759 N N . THR A 1 94 ? 8.162 20.165 21.533 1.00 88.19 94 THR A N 1
ATOM 760 C CA . THR A 1 94 ? 7.802 19.497 22.789 1.00 88.19 94 THR A CA 1
ATOM 761 C C . THR A 1 94 ? 7.690 18.004 22.544 1.00 88.19 94 THR A C 1
ATOM 763 O O . THR A 1 94 ? 7.081 17.590 21.562 1.00 88.19 94 THR A O 1
ATOM 766 N N . ILE A 1 95 ? 8.241 17.201 23.452 1.00 86.69 95 ILE A N 1
ATOM 767 C CA . ILE A 1 95 ? 8.101 15.746 23.411 1.00 86.69 95 ILE A CA 1
ATOM 768 C C . ILE A 1 95 ? 6.741 15.379 24.010 1.00 86.69 95 ILE A C 1
ATOM 770 O O . ILE A 1 95 ? 6.445 15.747 25.148 1.00 86.69 95 ILE A O 1
ATOM 774 N N . LYS A 1 96 ? 5.913 14.661 23.250 1.00 85.94 96 LYS A N 1
ATOM 775 C CA . LYS A 1 96 ? 4.650 14.087 23.723 1.00 85.94 96 LYS A CA 1
ATOM 776 C C . LYS A 1 96 ? 4.717 12.571 23.683 1.00 85.94 96 LYS A C 1
ATOM 778 O O . LYS A 1 96 ? 5.225 12.002 22.724 1.00 85.94 96 LYS A O 1
ATOM 783 N N . GLU A 1 97 ? 4.164 11.925 24.701 1.00 85.56 97 GLU A N 1
ATOM 784 C CA . GLU A 1 97 ? 3.891 10.492 24.644 1.00 85.56 97 GLU A CA 1
ATOM 785 C C . GLU A 1 97 ? 2.575 10.264 23.899 1.00 85.56 97 GLU A C 1
ATOM 787 O O . GLU A 1 97 ? 1.534 10.810 24.268 1.00 85.56 97 GLU A O 1
ATOM 792 N N . VAL A 1 98 ? 2.644 9.493 22.818 1.00 86.75 98 VAL A N 1
ATOM 793 C CA . VAL A 1 98 ? 1.520 9.182 21.935 1.00 86.75 98 VAL A CA 1
ATOM 794 C C . VAL A 1 98 ? 1.329 7.670 21.914 1.00 86.75 98 VAL A C 1
ATOM 796 O O . VAL A 1 98 ? 2.284 6.921 21.705 1.00 86.75 98 VAL A O 1
ATOM 799 N N . GLU A 1 99 ? 0.094 7.213 22.126 1.00 89.81 99 GLU A N 1
ATOM 800 C CA . GLU A 1 99 ? -0.268 5.804 21.958 1.00 89.81 99 GLU A CA 1
ATOM 801 C C . GLU A 1 99 ? -0.338 5.472 20.461 1.00 89.81 99 GLU A C 1
ATOM 803 O O . GLU A 1 99 ? -1.092 6.088 19.708 1.00 89.81 99 GLU A O 1
ATOM 808 N N . LYS A 1 100 ? 0.437 4.481 20.021 1.00 90.62 100 LYS A N 1
ATOM 809 C CA . LYS A 1 100 ? 0.366 3.899 18.679 1.00 90.62 100 LYS A CA 1
ATOM 810 C C . LYS A 1 100 ? -0.241 2.506 18.758 1.00 90.62 100 LYS A C 1
ATOM 812 O O . LYS A 1 100 ? 0.225 1.666 19.528 1.00 90.62 100 LYS A O 1
ATOM 817 N N . LYS A 1 101 ? -1.258 2.260 17.935 1.00 95.62 101 LYS A N 1
ATOM 818 C CA . LYS A 1 101 ? -1.923 0.960 17.795 1.00 95.62 101 LYS A CA 1
ATOM 819 C C . LYS A 1 101 ? -1.295 0.159 16.657 1.00 95.62 101 LYS A C 1
ATOM 821 O O . LYS A 1 101 ? -0.822 0.735 15.678 1.00 95.62 101 LYS A O 1
ATOM 826 N N . GLN A 1 102 ? -1.276 -1.162 16.798 1.00 96.56 102 GLN A N 1
ATOM 827 C CA . GLN A 1 102 ? -0.806 -2.090 15.772 1.00 96.56 102 GLN A CA 1
ATOM 828 C C . GLN A 1 102 ? -1.795 -3.244 15.607 1.00 96.56 102 GLN A C 1
ATOM 830 O O . GLN A 1 102 ? -2.335 -3.737 16.597 1.00 96.56 102 GLN A O 1
ATOM 835 N N . TRP A 1 103 ? -1.972 -3.687 14.365 1.00 98.06 103 TRP A N 1
ATOM 836 C CA . TRP A 1 103 ? -2.796 -4.828 13.950 1.00 98.06 103 TRP A CA 1
ATOM 837 C C . TRP A 1 103 ? -2.007 -5.862 13.149 1.00 98.06 103 TRP A C 1
ATOM 839 O O . TRP A 1 103 ? -2.441 -7.005 13.055 1.00 98.06 103 TRP A O 1
ATOM 849 N N . MET A 1 104 ? -0.842 -5.473 12.623 1.00 96.00 104 MET A N 1
ATOM 850 C CA . MET A 1 104 ? 0.182 -6.396 12.138 1.00 96.00 104 MET A CA 1
ATOM 851 C C . MET A 1 104 ? 1.522 -6.172 12.834 1.00 96.00 104 MET A C 1
ATOM 853 O O . MET A 1 104 ? 1.857 -5.047 13.221 1.00 96.00 104 MET A O 1
ATOM 857 N N . VAL A 1 105 ? 2.332 -7.223 12.904 1.00 95.06 105 VAL A N 1
ATOM 858 C CA . VAL A 1 105 ? 3.758 -7.145 13.238 1.00 95.06 105 VAL A CA 1
ATOM 859 C C . VAL A 1 105 ? 4.620 -7.541 12.049 1.00 95.06 105 VAL A C 1
ATOM 861 O O . VAL A 1 105 ? 4.202 -8.289 11.167 1.00 95.06 105 VAL A O 1
ATOM 864 N N . ALA A 1 106 ? 5.849 -7.032 12.021 1.00 92.44 106 ALA A N 1
ATOM 865 C CA . ALA A 1 106 ? 6.794 -7.376 10.978 1.00 92.44 106 ALA A CA 1
ATOM 866 C C . ALA A 1 106 ? 7.150 -8.866 11.017 1.00 92.44 106 ALA A C 1
ATOM 868 O O . ALA A 1 106 ? 7.650 -9.377 12.022 1.00 92.44 106 ALA A O 1
ATOM 869 N N . ARG A 1 107 ? 6.978 -9.534 9.878 1.00 88.75 107 ARG A N 1
ATOM 870 C CA . ARG A 1 107 ? 7.421 -10.905 9.647 1.00 88.75 107 ARG A CA 1
ATOM 871 C C . ARG A 1 107 ? 8.463 -10.905 8.527 1.00 88.75 107 ARG A C 1
ATOM 873 O O . ARG A 1 107 ? 8.277 -10.247 7.512 1.00 88.75 107 ARG A O 1
ATOM 880 N N . HIS A 1 108 ? 9.591 -11.569 8.761 1.00 80.81 108 HIS A N 1
ATOM 881 C CA . HIS A 1 108 ? 10.744 -11.592 7.848 1.00 80.81 108 HIS A CA 1
ATOM 882 C C . HIS A 1 108 ? 11.448 -12.959 7.853 1.00 80.81 108 HIS A C 1
ATOM 884 O O . HIS A 1 108 ? 12.653 -13.059 7.623 1.00 80.81 108 HIS A O 1
ATOM 890 N N . ASP A 1 109 ? 10.708 -14.015 8.189 1.00 74.38 109 ASP A N 1
ATOM 891 C CA . ASP A 1 109 ? 11.169 -15.393 8.120 1.00 74.38 109 ASP A CA 1
ATOM 892 C C . ASP A 1 109 ? 10.990 -15.927 6.695 1.00 74.38 109 ASP A C 1
ATOM 894 O O . ASP A 1 109 ? 9.896 -15.983 6.141 1.00 74.38 109 ASP A O 1
ATOM 898 N N . GLY A 1 110 ? 12.099 -16.327 6.086 1.00 75.88 110 GLY A N 1
ATOM 899 C CA . GLY A 1 110 ? 12.099 -16.932 4.762 1.00 75.88 110 GLY A CA 1
ATOM 900 C C . GLY A 1 110 ? 13.096 -16.289 3.812 1.00 75.88 110 GLY A C 1
ATOM 901 O O . GLY A 1 110 ? 13.716 -15.266 4.095 1.00 75.88 110 GLY A O 1
ATOM 902 N N . SER A 1 111 ? 13.276 -16.957 2.681 1.00 81.44 111 SER A N 1
ATOM 903 C CA . SER A 1 111 ? 14.148 -16.544 1.578 1.00 81.44 111 SER A CA 1
ATOM 904 C C . SER A 1 111 ? 13.379 -16.369 0.266 1.00 81.44 111 SER A C 1
ATOM 906 O O . SER A 1 111 ? 13.980 -16.104 -0.773 1.00 81.44 111 SER A O 1
ATOM 908 N N . TRP A 1 112 ? 12.065 -16.588 0.306 1.00 88.38 112 TRP A N 1
ATOM 909 C CA . TRP A 1 112 ? 11.190 -16.590 -0.855 1.00 88.38 112 TRP A CA 1
ATOM 910 C C . TRP A 1 112 ? 10.348 -15.327 -0.895 1.00 88.38 112 TRP A C 1
ATOM 912 O O . TRP A 1 112 ? 9.891 -14.843 0.137 1.00 88.38 112 TRP A O 1
ATOM 922 N N . THR A 1 113 ? 10.111 -14.863 -2.113 1.00 90.12 113 THR A N 1
ATOM 923 C CA . THR A 1 113 ? 9.274 -13.718 -2.450 1.00 90.12 113 THR A CA 1
ATOM 924 C C . THR A 1 113 ? 8.230 -14.211 -3.455 1.00 90.12 113 THR A C 1
ATOM 926 O O . THR A 1 113 ? 8.246 -13.829 -4.628 1.00 90.12 113 THR A O 1
ATOM 929 N N . HIS A 1 114 ? 7.344 -15.119 -3.018 1.00 94.69 114 HIS A N 1
ATOM 930 C CA . HIS A 1 114 ? 6.225 -15.630 -3.825 1.00 94.69 114 HIS A CA 1
ATOM 931 C C . HIS A 1 114 ? 5.115 -14.584 -3.962 1.00 94.69 114 HIS A C 1
ATOM 933 O O . HIS A 1 114 ? 4.018 -14.699 -3.408 1.00 94.69 114 HIS A O 1
ATOM 939 N N . MET A 1 115 ? 5.428 -13.528 -4.708 1.00 96.44 115 MET A N 1
ATOM 940 C CA . MET A 1 115 ? 4.496 -12.461 -5.058 1.00 96.44 115 MET A CA 1
ATOM 941 C C . MET A 1 115 ? 3.314 -12.997 -5.883 1.00 96.44 115 MET A C 1
ATOM 943 O O . MET A 1 115 ? 2.192 -12.520 -5.737 1.00 96.44 115 MET A O 1
ATOM 947 N N . ASP A 1 116 ? 3.536 -14.051 -6.669 1.00 97.50 116 ASP A N 1
ATOM 948 C CA . ASP A 1 116 ? 2.512 -14.764 -7.435 1.00 97.50 116 ASP A CA 1
ATOM 949 C C . ASP A 1 116 ? 1.390 -15.308 -6.539 1.00 97.50 116 ASP A C 1
ATOM 951 O O . ASP A 1 116 ? 0.205 -15.166 -6.848 1.00 97.50 116 ASP A O 1
ATOM 955 N N . LYS A 1 117 ? 1.747 -15.866 -5.377 1.00 97.88 117 LYS A N 1
ATOM 956 C CA . LYS A 1 117 ? 0.775 -16.363 -4.395 1.00 97.88 117 LYS A CA 1
ATOM 957 C C . LYS A 1 117 ? 0.002 -15.228 -3.737 1.00 97.88 117 LYS A C 1
ATOM 959 O O . LYS A 1 117 ? -1.189 -15.379 -3.470 1.00 97.88 117 LYS A O 1
ATOM 964 N N . ALA A 1 118 ? 0.656 -14.091 -3.497 1.00 97.81 118 ALA A N 1
ATOM 965 C CA . ALA A 1 118 ? -0.010 -12.904 -2.973 1.00 97.81 118 ALA A CA 1
ATOM 966 C C . ALA A 1 118 ? -1.044 -12.364 -3.969 1.00 97.81 118 ALA A C 1
ATOM 968 O O . ALA A 1 118 ? -2.158 -12.043 -3.562 1.00 97.81 118 ALA A O 1
ATOM 969 N N . PHE A 1 119 ? -0.711 -12.329 -5.264 1.00 98.19 119 PHE A N 1
ATOM 970 C CA . PHE A 1 119 ? -1.620 -11.843 -6.307 1.00 98.19 119 PHE A CA 1
ATOM 971 C C . PHE A 1 119 ? -2.821 -12.773 -6.472 1.00 98.19 119 PHE A C 1
ATOM 973 O O . PHE A 1 119 ? -3.949 -12.296 -6.464 1.00 98.19 119 PHE A O 1
ATOM 980 N N . LYS A 1 120 ? -2.603 -14.095 -6.502 1.00 98.44 120 LYS A N 1
ATOM 981 C CA . LYS A 1 120 ? -3.696 -15.085 -6.529 1.00 98.44 120 LYS A CA 1
ATOM 982 C C . LYS A 1 120 ? -4.605 -14.985 -5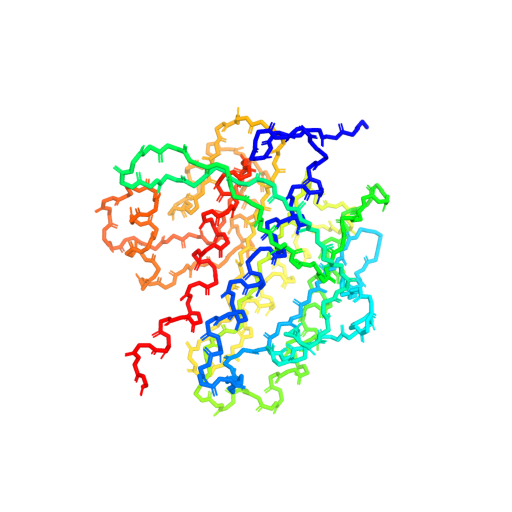.303 1.00 98.44 120 LYS A C 1
ATOM 984 O O . LYS A 1 120 ? -5.821 -15.095 -5.419 1.00 98.44 120 LYS A O 1
ATOM 989 N N . ARG A 1 121 ? -4.037 -14.752 -4.111 1.00 98.44 121 ARG A N 1
ATOM 990 C CA . ARG A 1 121 ? -4.844 -14.514 -2.904 1.00 98.44 121 ARG A CA 1
ATOM 991 C C . ARG A 1 121 ? -5.654 -13.222 -3.031 1.00 98.44 121 ARG A C 1
ATOM 993 O O . ARG A 1 121 ? -6.831 -13.229 -2.692 1.00 98.44 121 ARG A O 1
ATOM 1000 N N . ALA A 1 122 ? -5.044 -12.137 -3.507 1.00 98.56 122 ALA A N 1
ATOM 1001 C CA . ALA A 1 122 ? -5.733 -10.866 -3.720 1.00 98.56 122 ALA A CA 1
ATOM 1002 C C . ALA A 1 122 ? -6.879 -10.998 -4.736 1.00 98.56 122 ALA A C 1
ATOM 1004 O O . ALA A 1 122 ? -7.954 -10.461 -4.494 1.00 98.56 122 ALA A O 1
ATOM 1005 N N . GLU A 1 123 ? -6.680 -11.760 -5.813 1.00 98.38 123 GLU A N 1
ATOM 1006 C CA . GLU A 1 123 ? -7.706 -12.060 -6.816 1.00 98.38 123 GLU A CA 1
ATOM 1007 C C . GLU A 1 123 ? -8.909 -12.759 -6.170 1.00 98.38 123 GLU A C 1
ATOM 1009 O O . GLU A 1 123 ? -10.008 -12.218 -6.206 1.00 98.38 123 GLU A O 1
ATOM 1014 N N . GLY A 1 124 ? -8.706 -13.878 -5.464 1.00 98.31 124 GLY A N 1
ATOM 1015 C CA . GLY A 1 124 ? -9.812 -14.601 -4.814 1.00 98.31 124 GLY A CA 1
ATOM 1016 C C . GLY A 1 124 ? -10.539 -13.792 -3.725 1.00 98.31 124 GLY A C 1
ATOM 1017 O O . GLY A 1 124 ? -11.753 -13.932 -3.534 1.00 98.31 124 GLY A O 1
ATOM 1018 N N . LEU A 1 125 ? -9.815 -12.910 -3.026 1.00 98.19 125 LEU A N 1
ATOM 1019 C CA . LEU A 1 125 ? -10.404 -11.957 -2.084 1.00 98.19 125 LEU A CA 1
ATOM 1020 C C . LEU A 1 125 ? -11.302 -10.950 -2.799 1.00 98.19 125 LEU A C 1
ATOM 1022 O O . LEU A 1 125 ? -12.443 -10.748 -2.384 1.00 98.19 125 LEU A O 1
ATOM 1026 N N . LEU A 1 126 ? -10.805 -10.339 -3.874 1.00 97.62 126 LEU A N 1
ATOM 1027 C CA . LEU A 1 126 ? -11.566 -9.377 -4.660 1.00 97.62 126 LEU A CA 1
ATOM 1028 C C . LEU A 1 126 ? -12.762 -10.029 -5.352 1.00 97.62 126 LEU A C 1
ATOM 1030 O O . LEU A 1 126 ? -13.841 -9.455 -5.314 1.00 97.62 126 LEU A O 1
ATOM 1034 N N . GLU A 1 127 ? -12.624 -11.235 -5.903 1.00 97.25 127 GLU A N 1
ATOM 1035 C CA . GLU A 1 127 ? -13.742 -11.985 -6.487 1.00 97.25 127 GLU A CA 1
ATOM 1036 C C . GLU A 1 127 ? -14.857 -12.206 -5.464 1.00 97.25 127 GLU A C 1
ATOM 1038 O O . GLU A 1 127 ? -16.039 -12.070 -5.776 1.00 97.25 127 GLU A O 1
ATOM 1043 N N . SER A 1 128 ? -14.486 -12.542 -4.227 1.00 96.50 128 SER A N 1
ATOM 1044 C CA . SER A 1 128 ? -15.449 -12.747 -3.147 1.00 96.50 128 SER A CA 1
ATOM 1045 C C . SER A 1 128 ? -16.102 -11.436 -2.723 1.00 96.50 128 SER A C 1
ATOM 1047 O O . SER A 1 128 ? -17.321 -11.384 -2.603 1.00 96.50 128 SER A O 1
ATOM 1049 N N . TRP A 1 129 ? -15.313 -10.374 -2.550 1.00 95.75 129 TRP A N 1
ATOM 1050 C CA . TRP A 1 129 ? -15.807 -9.060 -2.143 1.00 95.75 129 TRP A CA 1
ATOM 1051 C C . TRP A 1 129 ? -16.701 -8.415 -3.213 1.00 95.75 129 TRP A C 1
ATOM 1053 O O . TRP A 1 129 ? -17.747 -7.849 -2.895 1.00 95.75 129 TRP A O 1
ATOM 1063 N N . MET A 1 130 ? -16.350 -8.552 -4.492 1.00 94.62 130 MET A N 1
ATOM 1064 C CA . MET A 1 130 ? -17.083 -7.956 -5.610 1.00 94.62 130 MET A CA 1
ATOM 1065 C C . MET A 1 130 ? -18.477 -8.554 -5.811 1.00 94.62 130 MET A C 1
ATOM 1067 O O . MET A 1 130 ? -19.345 -7.835 -6.301 1.00 94.62 130 MET A O 1
ATOM 1071 N N . LYS A 1 131 ? -18.746 -9.795 -5.373 1.00 94.12 131 LYS A N 1
ATOM 1072 C CA . LYS A 1 131 ? -20.103 -10.387 -5.416 1.00 94.12 131 LYS A CA 1
ATOM 1073 C C . LYS A 1 131 ? -21.157 -9.490 -4.768 1.00 94.12 131 LYS A C 1
ATOM 1075 O O . LYS A 1 131 ? -22.284 -9.441 -5.246 1.00 94.12 131 LYS A O 1
ATOM 1080 N N . ASP A 1 132 ? -20.764 -8.766 -3.723 1.00 91.75 132 ASP A N 1
ATOM 1081 C CA . ASP A 1 132 ? -21.661 -7.911 -2.950 1.00 91.75 132 ASP A CA 1
ATOM 1082 C C . ASP A 1 132 ? -21.486 -6.412 -3.253 1.00 91.75 132 ASP A C 1
ATOM 1084 O O . ASP A 1 132 ? -22.268 -5.598 -2.753 1.00 91.75 132 ASP A O 1
ATOM 1088 N N . HIS A 1 133 ? -20.473 -6.016 -4.033 1.00 90.06 133 HIS A N 1
ATOM 1089 C CA . HIS A 1 133 ? -20.063 -4.608 -4.171 1.00 90.06 133 HIS A CA 1
ATOM 1090 C C . HIS A 1 133 ? -19.912 -4.105 -5.607 1.00 90.06 133 HIS A C 1
ATOM 1092 O O . HIS A 1 133 ? -19.962 -2.895 -5.808 1.00 90.06 133 HIS A O 1
ATOM 1098 N N . HIS A 1 134 ? -19.760 -4.993 -6.593 1.00 85.88 134 HIS A N 1
ATOM 1099 C CA . HIS A 1 134 ? -19.474 -4.623 -7.982 1.00 85.88 134 HIS A CA 1
ATOM 1100 C C . HIS A 1 134 ? -20.481 -3.612 -8.557 1.00 85.88 134 HIS A C 1
ATOM 1102 O O . HIS A 1 134 ? -20.078 -2.611 -9.147 1.00 85.88 134 HIS A O 1
ATOM 1108 N N . ASP A 1 135 ? -21.776 -3.845 -8.316 1.00 86.50 135 ASP A N 1
ATOM 1109 C CA . ASP A 1 135 ? -22.875 -3.041 -8.868 1.00 86.50 135 ASP A CA 1
ATOM 1110 C C . ASP A 1 135 ? -23.247 -1.819 -8.006 1.00 86.50 135 ASP A C 1
ATOM 1112 O O . ASP A 1 135 ? -24.233 -1.135 -8.287 1.00 86.50 135 ASP A O 1
ATOM 1116 N N . LYS A 1 136 ? -22.496 -1.540 -6.935 1.00 86.06 136 LYS A N 1
ATOM 1117 C CA . LYS A 1 136 ? -22.720 -0.378 -6.066 1.00 86.06 136 LYS A CA 1
ATOM 1118 C C . LYS A 1 136 ? -21.873 0.807 -6.529 1.00 86.06 136 LYS A C 1
ATOM 1120 O O . LYS A 1 136 ? -20.837 0.626 -7.166 1.00 86.06 136 LYS A O 1
ATOM 1125 N N . ASP A 1 137 ? -22.281 2.016 -6.145 1.00 84.00 137 ASP A N 1
ATOM 1126 C CA . ASP A 1 137 ? -21.448 3.219 -6.266 1.00 84.00 137 ASP A CA 1
ATOM 1127 C C . ASP A 1 137 ? -20.276 3.111 -5.285 1.00 84.00 137 ASP A C 1
ATOM 1129 O O . ASP A 1 137 ? -20.334 3.552 -4.135 1.00 84.00 137 ASP A O 1
ATOM 1133 N N . CYS A 1 138 ? -19.233 2.415 -5.724 1.00 84.81 138 CYS A N 1
ATOM 1134 C CA . CYS A 1 138 ? -18.092 2.056 -4.908 1.00 84.81 138 CYS A CA 1
ATOM 1135 C C . CYS A 1 138 ? -16.805 2.326 -5.673 1.00 84.81 138 CYS A C 1
ATOM 1137 O O . CYS A 1 138 ? -16.633 1.854 -6.800 1.00 84.81 138 CYS A O 1
ATOM 1139 N N . TYR A 1 139 ? -15.899 3.057 -5.028 1.00 88.56 139 TYR A N 1
ATOM 1140 C CA . TYR A 1 139 ? -14.570 3.328 -5.559 1.00 88.56 139 TYR A CA 1
ATOM 1141 C C . TYR A 1 139 ? -13.855 2.020 -5.934 1.00 88.56 139 TYR A C 1
ATOM 1143 O O . TYR A 1 139 ? -13.974 1.043 -5.185 1.00 88.56 139 TYR A O 1
ATOM 1151 N N . PRO A 1 140 ? -13.087 1.973 -7.038 1.00 91.69 140 PRO A N 1
ATOM 1152 C CA . PRO A 1 140 ? -12.340 0.780 -7.404 1.00 91.69 140 PRO A CA 1
ATOM 1153 C C . PRO A 1 140 ? -11.424 0.306 -6.267 1.00 91.69 140 PRO A C 1
ATOM 1155 O O . PRO A 1 140 ? -10.706 1.118 -5.664 1.00 91.69 140 PRO A O 1
ATOM 1158 N N . PRO A 1 141 ? -11.364 -1.011 -5.994 1.00 95.06 141 PRO A N 1
ATOM 1159 C CA . PRO A 1 141 ? -10.424 -1.540 -5.024 1.00 95.06 141 PRO A CA 1
ATOM 1160 C C . PRO A 1 141 ? -8.994 -1.130 -5.368 1.00 95.06 141 PRO A C 1
ATOM 1162 O O . PRO A 1 141 ? -8.560 -1.180 -6.520 1.00 95.06 141 PRO A O 1
ATOM 1165 N N . THR A 1 142 ? -8.253 -0.706 -4.350 1.00 96.31 142 THR A N 1
ATOM 1166 C CA . THR A 1 142 ? -6.859 -0.289 -4.493 1.00 96.31 142 THR A CA 1
ATOM 1167 C C . THR A 1 142 ? -5.961 -1.285 -3.776 1.00 96.31 142 THR A C 1
ATOM 1169 O O . THR A 1 142 ? -6.054 -1.454 -2.562 1.00 96.31 142 THR A O 1
ATOM 1172 N N . ILE A 1 143 ? -5.079 -1.942 -4.526 1.00 98.06 143 ILE A N 1
ATOM 1173 C CA . ILE A 1 143 ? -4.072 -2.857 -3.989 1.00 98.06 143 ILE A CA 1
ATOM 1174 C C . ILE A 1 143 ? -2.742 -2.111 -3.911 1.00 98.06 143 ILE A C 1
ATOM 1176 O O . ILE A 1 143 ? -2.258 -1.591 -4.916 1.00 98.06 143 ILE A O 1
ATOM 1180 N N . ILE A 1 144 ? -2.116 -2.113 -2.732 1.00 98.31 144 ILE A N 1
ATOM 1181 C CA . ILE A 1 144 ? -0.768 -1.575 -2.528 1.00 98.31 144 ILE A CA 1
ATOM 1182 C C . ILE A 1 144 ? 0.180 -2.715 -2.164 1.00 98.31 144 ILE A C 1
ATOM 1184 O O . ILE A 1 144 ? 0.204 -3.186 -1.030 1.00 98.31 144 ILE A O 1
ATOM 1188 N N . ASN A 1 145 ? 0.967 -3.157 -3.141 1.00 98.44 145 ASN A N 1
ATOM 1189 C CA . ASN A 1 145 ? 2.017 -4.145 -2.951 1.00 98.44 145 ASN A CA 1
ATOM 1190 C C . ASN A 1 145 ? 3.324 -3.464 -2.532 1.00 98.44 145 ASN A C 1
ATOM 1192 O O . ASN A 1 145 ? 3.834 -2.589 -3.234 1.00 98.44 145 ASN A O 1
ATOM 1196 N N . ILE A 1 146 ? 3.885 -3.902 -1.406 1.00 97.62 146 ILE A N 1
ATOM 1197 C CA . ILE A 1 146 ? 5.177 -3.447 -0.888 1.00 97.62 146 ILE A CA 1
ATOM 1198 C C . ILE A 1 146 ? 6.111 -4.658 -0.850 1.00 97.62 146 ILE A C 1
ATOM 1200 O O . ILE A 1 146 ? 5.764 -5.670 -0.247 1.00 97.62 146 ILE A O 1
ATOM 1204 N N . THR A 1 147 ? 7.285 -4.555 -1.474 1.00 95.19 147 THR A N 1
ATOM 1205 C CA . THR A 1 147 ? 8.309 -5.616 -1.516 1.00 95.19 147 THR A CA 1
ATOM 1206 C C . THR A 1 147 ? 9.695 -5.040 -1.260 1.00 95.19 147 THR A C 1
ATOM 1208 O O . THR A 1 147 ? 9.973 -3.914 -1.664 1.00 95.19 147 THR A O 1
ATOM 1211 N N . ASP A 1 148 ? 10.599 -5.801 -0.648 1.00 91.62 148 ASP A N 1
ATOM 1212 C CA . ASP A 1 148 ? 12.017 -5.443 -0.540 1.00 91.62 148 ASP A CA 1
ATOM 1213 C C . ASP A 1 148 ? 12.916 -6.199 -1.535 1.00 91.62 148 ASP A C 1
ATOM 1215 O O . ASP A 1 148 ? 14.139 -6.052 -1.509 1.00 91.62 148 ASP A O 1
ATOM 1219 N N . GLY A 1 149 ? 12.347 -7.006 -2.431 1.00 88.94 149 GLY A N 1
ATOM 1220 C CA . GLY A 1 149 ? 13.126 -7.765 -3.404 1.00 88.94 149 GLY A CA 1
ATOM 1221 C C . GLY A 1 149 ? 12.362 -8.145 -4.663 1.00 88.94 149 GLY A C 1
ATOM 1222 O O . GLY A 1 149 ? 11.150 -7.933 -4.777 1.00 88.94 149 GLY A O 1
ATOM 1223 N N . GLU A 1 150 ? 13.102 -8.710 -5.616 1.00 91.56 150 GLU A N 1
ATOM 1224 C CA . GLU A 1 150 ? 12.526 -9.334 -6.805 1.00 91.56 150 GLU A CA 1
ATOM 1225 C C . GLU A 1 150 ? 11.749 -10.595 -6.424 1.00 91.56 150 GLU A C 1
ATOM 1227 O O . GLU A 1 150 ? 12.165 -11.356 -5.545 1.00 91.56 150 GLU A O 1
ATOM 1232 N N . TYR A 1 151 ? 10.615 -10.817 -7.090 1.00 92.31 151 TYR A N 1
ATOM 1233 C CA . TYR A 1 151 ? 9.901 -12.083 -6.975 1.00 92.31 151 TYR A CA 1
ATOM 1234 C C . TYR A 1 151 ? 10.753 -13.212 -7.559 1.00 92.31 151 TYR A C 1
ATOM 1236 O O . TYR A 1 151 ? 11.438 -13.045 -8.567 1.00 92.31 151 TYR A O 1
ATOM 1244 N N . ASN A 1 152 ? 10.710 -14.376 -6.919 1.00 90.44 152 ASN A N 1
ATOM 1245 C CA . ASN A 1 152 ? 11.529 -15.532 -7.297 1.00 90.44 152 ASN A CA 1
ATOM 1246 C C . ASN A 1 152 ? 10.720 -16.833 -7.407 1.00 90.44 152 ASN A C 1
ATOM 1248 O O . ASN A 1 152 ? 11.300 -17.911 -7.480 1.00 90.44 152 ASN A O 1
ATOM 1252 N N . GLY A 1 153 ? 9.389 -16.727 -7.428 1.00 88.19 153 GLY A N 1
ATOM 1253 C CA . GLY A 1 153 ? 8.478 -17.870 -7.429 1.00 88.19 153 GLY A CA 1
ATOM 1254 C C . GLY A 1 153 ? 7.960 -18.329 -8.792 1.00 88.19 153 GLY A C 1
ATOM 1255 O O . GLY A 1 153 ? 7.488 -19.456 -8.895 1.00 88.19 153 GLY A O 1
ATOM 1256 N N . THR A 1 154 ? 8.014 -17.474 -9.817 1.00 93.88 154 THR A N 1
ATOM 1257 C CA . THR A 1 154 ? 7.371 -17.702 -11.125 1.00 93.88 154 THR A CA 1
ATOM 1258 C C . THR A 1 154 ? 8.046 -16.837 -12.201 1.00 93.88 154 THR A C 1
ATOM 1260 O O . THR A 1 154 ? 8.875 -15.978 -11.880 1.00 93.88 154 THR A O 1
ATOM 1263 N N . SER A 1 155 ? 7.728 -17.062 -13.478 1.00 96.00 155 SER A N 1
ATOM 1264 C CA . SER A 1 155 ? 8.272 -16.277 -14.595 1.00 96.00 155 SER A CA 1
ATOM 1265 C C . SER A 1 155 ? 7.716 -14.845 -14.657 1.00 96.00 155 SER A C 1
ATOM 1267 O O . SER A 1 155 ? 6.689 -14.523 -14.060 1.00 96.00 155 SER A O 1
ATOM 1269 N N . HIS A 1 156 ? 8.381 -13.959 -15.408 1.00 95.19 156 HIS A N 1
ATOM 1270 C CA . HIS A 1 156 ? 7.876 -12.596 -15.599 1.00 95.19 156 HIS A CA 1
ATOM 1271 C C . HIS A 1 156 ? 6.522 -12.571 -16.322 1.00 95.19 156 HIS A C 1
ATOM 1273 O O . HIS A 1 156 ? 5.649 -11.807 -15.918 1.00 95.19 156 HIS A O 1
ATOM 1279 N N . ASP A 1 157 ? 6.332 -13.420 -17.334 1.00 96.94 157 ASP A N 1
ATOM 1280 C CA . ASP A 1 157 ? 5.096 -13.469 -18.121 1.00 96.94 157 ASP A CA 1
ATOM 1281 C C . ASP A 1 157 ? 3.900 -13.889 -17.257 1.00 96.94 157 ASP A C 1
ATOM 1283 O O . ASP A 1 157 ? 2.844 -13.259 -17.306 1.00 96.94 157 ASP A O 1
ATOM 1287 N N . GLU A 1 158 ? 4.085 -14.892 -16.393 1.00 97.62 158 GLU A N 1
ATOM 1288 C CA . GLU A 1 158 ? 3.065 -15.313 -15.426 1.00 97.62 158 GLU A CA 1
ATOM 1289 C C . GLU A 1 158 ? 2.751 -14.197 -14.421 1.00 97.62 158 GLU A C 1
ATOM 1291 O O . GLU A 1 158 ? 1.582 -13.926 -14.148 1.00 97.62 158 GLU A O 1
ATOM 1296 N N . MET A 1 159 ? 3.768 -13.497 -13.905 1.00 97.62 159 MET A N 1
ATOM 1297 C CA . MET A 1 159 ? 3.546 -12.343 -13.025 1.00 97.62 159 MET A CA 1
ATOM 1298 C C . MET A 1 159 ? 2.782 -11.218 -13.723 1.00 97.62 159 MET A C 1
ATOM 1300 O O . MET A 1 159 ? 1.873 -10.630 -13.134 1.00 97.62 159 MET A O 1
ATOM 1304 N N . GLN A 1 160 ? 3.129 -10.918 -14.975 1.00 98.00 160 GLN A N 1
ATOM 1305 C CA . GLN A 1 160 ? 2.457 -9.893 -15.763 1.00 98.00 160 GLN A CA 1
ATOM 1306 C C . GLN A 1 160 ? 0.999 -10.274 -16.037 1.00 98.00 160 GLN A C 1
ATOM 1308 O O . GLN A 1 160 ? 0.122 -9.413 -15.964 1.00 98.00 160 GLN A O 1
ATOM 1313 N N . GLN A 1 161 ? 0.725 -11.553 -16.306 1.00 98.38 161 GLN A N 1
ATOM 1314 C CA . GLN A 1 161 ? -0.633 -12.062 -16.461 1.00 98.38 161 GLN A CA 1
ATOM 1315 C C . GLN A 1 161 ? -1.446 -11.887 -15.174 1.00 98.38 161 GLN A C 1
ATOM 1317 O O . GLN A 1 161 ? -2.529 -11.309 -15.236 1.00 98.38 161 GLN A O 1
ATOM 1322 N N . LEU A 1 162 ? -0.908 -12.293 -14.019 1.00 98.44 162 LEU A N 1
ATOM 1323 C CA . LEU A 1 162 ? -1.570 -12.124 -12.718 1.00 98.44 162 LEU A CA 1
ATOM 1324 C C . LEU A 1 162 ? -1.848 -10.645 -12.406 1.00 98.44 162 LEU A C 1
ATOM 1326 O O . LEU A 1 162 ? -2.942 -10.286 -11.973 1.00 98.44 162 LEU A O 1
ATOM 1330 N N . ALA A 1 163 ? -0.886 -9.757 -12.677 1.00 98.44 163 ALA A N 1
ATOM 1331 C CA . ALA A 1 163 ? -1.079 -8.318 -12.508 1.00 98.44 163 ALA A CA 1
ATOM 1332 C C . ALA A 1 163 ? -2.177 -7.771 -13.437 1.00 98.44 163 ALA A C 1
ATOM 1334 O O . ALA A 1 163 ? -2.989 -6.944 -13.024 1.00 98.44 163 ALA A O 1
ATOM 1335 N N . ASN A 1 164 ? -2.224 -8.227 -14.692 1.00 98.50 164 ASN A N 1
ATOM 1336 C CA . ASN A 1 164 ? -3.249 -7.814 -15.650 1.00 98.50 164 ASN A CA 1
ATOM 1337 C C . ASN A 1 164 ? -4.642 -8.325 -15.264 1.00 98.50 164 ASN A C 1
ATOM 1339 O O . ASN A 1 164 ? -5.605 -7.582 -15.429 1.00 98.50 164 ASN A O 1
ATOM 1343 N N . GLN A 1 165 ? -4.747 -9.540 -14.717 1.00 98.44 165 GLN A N 1
ATOM 1344 C CA . GLN A 1 165 ? -6.000 -10.080 -14.186 1.00 98.44 165 GLN A CA 1
ATOM 1345 C C . GLN A 1 165 ? -6.536 -9.187 -13.067 1.00 98.44 165 GLN A C 1
ATOM 1347 O O . GLN A 1 165 ? -7.639 -8.661 -13.206 1.00 98.44 165 GLN A O 1
ATOM 1352 N N . LEU A 1 166 ? -5.715 -8.884 -12.053 1.00 98.25 166 LEU A N 1
ATOM 1353 C CA . LEU A 1 166 ? -6.088 -7.965 -10.972 1.00 98.25 166 LEU A CA 1
ATOM 1354 C C . LEU A 1 166 ? -6.550 -6.605 -11.508 1.00 98.25 166 LEU A C 1
ATOM 1356 O O . LEU A 1 166 ? -7.638 -6.154 -11.170 1.00 98.25 166 LEU A O 1
ATOM 1360 N N . LYS A 1 167 ? -5.766 -5.973 -12.393 1.00 97.88 167 LYS A N 1
ATOM 1361 C CA . LYS A 1 167 ? -6.093 -4.665 -12.996 1.00 97.88 167 LYS A CA 1
ATOM 1362 C C . LYS A 1 167 ? -7.327 -4.683 -13.909 1.00 97.88 167 LYS A C 1
ATOM 1364 O O . LYS A 1 167 ? -7.845 -3.620 -14.252 1.00 97.88 167 LYS A O 1
ATOM 1369 N N . SER A 1 168 ? -7.765 -5.854 -14.364 1.00 97.56 168 SER A N 1
ATOM 1370 C CA . SER A 1 168 ? -8.959 -5.995 -15.206 1.00 97.56 168 SER A CA 1
ATOM 1371 C C . SER A 1 168 ? -10.251 -6.099 -14.401 1.00 97.56 168 SER A C 1
ATOM 1373 O O . SER A 1 168 ? -11.314 -5.824 -14.949 1.00 97.56 168 SER A O 1
ATOM 1375 N N . MET A 1 169 ? -10.165 -6.451 -13.114 1.00 97.38 169 MET A N 1
ATOM 1376 C CA . MET A 1 169 ? -11.308 -6.427 -12.204 1.00 97.38 169 MET A CA 1
ATOM 1377 C C . MET A 1 169 ? -11.763 -4.977 -11.989 1.00 97.38 169 MET A C 1
ATOM 1379 O O . MET A 1 169 ? -10.946 -4.052 -12.042 1.00 97.38 169 MET A O 1
ATOM 1383 N N . PHE A 1 170 ? -13.053 -4.759 -11.746 1.00 94.75 170 PHE A N 1
ATOM 1384 C CA . PHE A 1 170 ? -13.623 -3.414 -11.682 1.00 94.75 170 PHE A CA 1
ATOM 1385 C C . PHE A 1 170 ? -14.840 -3.335 -10.756 1.00 94.75 170 PHE A C 1
ATOM 1387 O O . PHE A 1 170 ? -15.419 -4.348 -10.377 1.00 94.75 170 PHE A O 1
ATOM 1394 N N . THR A 1 171 ? -15.195 -2.114 -10.377 1.00 92.69 171 THR A N 1
ATOM 1395 C CA . THR A 1 171 ? -16.519 -1.724 -9.875 1.00 92.69 171 THR A CA 1
ATOM 1396 C C . THR A 1 171 ? -17.135 -0.744 -10.875 1.00 92.69 171 THR A C 1
ATOM 1398 O O . THR A 1 171 ? -16.491 -0.363 -11.857 1.00 92.69 171 THR A O 1
ATOM 1401 N N . ASN A 1 172 ? -18.355 -0.269 -10.622 1.00 89.56 172 ASN A N 1
ATOM 1402 C CA . ASN A 1 172 ? -18.977 0.764 -11.458 1.00 89.56 172 ASN A CA 1
ATOM 1403 C C . ASN A 1 172 ? -18.153 2.064 -11.595 1.00 89.56 172 ASN A C 1
ATOM 1405 O O . ASN A 1 172 ? -18.310 2.767 -12.591 1.00 89.56 172 ASN A O 1
ATOM 1409 N N . ASP A 1 173 ? -17.266 2.373 -10.641 1.00 88.56 173 ASP A N 1
ATOM 1410 C CA . ASP A 1 173 ? -16.401 3.569 -10.664 1.00 88.56 173 ASP A CA 1
ATOM 1411 C C . ASP A 1 173 ? -15.015 3.309 -11.303 1.00 88.56 173 ASP A C 1
ATOM 1413 O O . ASP A 1 173 ? -14.153 4.186 -11.366 1.00 88.56 173 ASP A O 1
ATOM 1417 N N . GLY A 1 174 ? -14.781 2.097 -11.820 1.00 92.06 174 GLY A N 1
ATOM 1418 C CA . GLY A 1 174 ? -13.635 1.780 -12.668 1.00 92.06 174 GLY A CA 1
ATOM 1419 C C . GLY A 1 174 ? -12.824 0.566 -12.228 1.00 92.06 174 GLY A C 1
ATOM 1420 O O . GLY A 1 174 ? -13.220 -0.235 -11.384 1.00 92.06 174 GLY A O 1
ATOM 1421 N N . ASN A 1 175 ? -11.663 0.416 -12.858 1.00 95.38 175 ASN A N 1
ATOM 1422 C CA . ASN A 1 175 ? -10.782 -0.731 -12.683 1.00 95.38 175 ASN A CA 1
ATOM 1423 C C . ASN A 1 175 ? -9.965 -0.654 -11.392 1.00 95.38 175 ASN A C 1
ATOM 1425 O O . ASN A 1 175 ? -9.556 0.427 -10.965 1.00 95.38 175 ASN A O 1
ATOM 1429 N N . VAL A 1 176 ? -9.630 -1.824 -10.847 1.00 96.94 176 VAL A N 1
ATOM 1430 C CA . VAL A 1 176 ? -8.705 -1.973 -9.722 1.00 96.94 176 VAL A CA 1
ATOM 1431 C C . VAL A 1 176 ? -7.400 -1.219 -9.979 1.00 96.94 176 VAL A C 1
ATOM 1433 O O . VAL A 1 176 ? -6.764 -1.320 -11.036 1.00 96.94 176 VAL A O 1
ATOM 1436 N N . LEU A 1 177 ? -6.970 -0.473 -8.966 1.00 97.38 177 LEU A N 1
ATOM 1437 C CA . LEU A 1 177 ? -5.727 0.283 -8.997 1.00 97.38 177 LEU A CA 1
ATOM 1438 C C . LEU A 1 177 ? -4.637 -0.510 -8.292 1.00 97.38 177 LEU A C 1
ATOM 1440 O O . LEU A 1 177 ? -4.740 -0.800 -7.102 1.00 97.38 177 LEU A O 1
ATOM 1444 N N . PHE A 1 178 ? -3.579 -0.849 -9.027 1.00 98.31 178 PHE A N 1
ATOM 1445 C CA . PHE A 1 178 ? -2.506 -1.682 -8.520 1.00 98.31 178 PHE A CA 1
ATOM 1446 C C . PHE A 1 178 ? -1.196 -0.908 -8.383 1.00 98.31 178 PHE A C 1
ATOM 1448 O O . PHE A 1 178 ? -0.567 -0.535 -9.377 1.00 98.31 178 PHE A O 1
ATOM 1455 N N . PHE A 1 179 ? -0.798 -0.672 -7.133 1.00 98.31 179 PHE A N 1
ATOM 1456 C CA . PHE A 1 179 ? 0.430 0.010 -6.756 1.00 98.31 179 PHE A CA 1
ATOM 1457 C C . PHE A 1 179 ? 1.534 -1.009 -6.463 1.00 98.31 179 PHE A C 1
ATOM 1459 O O . PHE A 1 179 ? 1.352 -1.871 -5.607 1.00 98.31 179 PHE A O 1
ATOM 1466 N N . ASN A 1 180 ? 2.698 -0.877 -7.103 1.00 98.25 180 ASN A N 1
ATOM 1467 C CA . ASN A 1 180 ? 3.892 -1.666 -6.778 1.00 98.25 180 ASN A CA 1
ATOM 1468 C C . ASN A 1 180 ? 4.995 -0.776 -6.217 1.00 98.25 180 ASN A C 1
ATOM 1470 O O . ASN A 1 180 ? 5.462 0.144 -6.888 1.00 98.25 180 ASN A O 1
ATOM 1474 N N . ILE A 1 181 ? 5.434 -1.073 -4.996 1.00 97.81 181 ILE A N 1
ATOM 1475 C CA . ILE A 1 181 ? 6.432 -0.284 -4.281 1.00 97.81 181 ILE A CA 1
ATOM 1476 C C . ILE A 1 181 ? 7.575 -1.197 -3.838 1.00 97.81 181 ILE A C 1
ATOM 1478 O O . ILE A 1 181 ? 7.454 -1.963 -2.884 1.00 97.81 181 ILE A O 1
ATOM 1482 N N . HIS A 1 182 ? 8.711 -1.091 -4.522 1.00 96.62 182 HIS A N 1
ATOM 1483 C CA . HIS A 1 182 ? 9.959 -1.709 -4.097 1.00 96.62 182 HIS A CA 1
ATOM 1484 C C . HIS A 1 182 ? 10.701 -0.789 -3.124 1.00 96.62 182 HIS A C 1
ATOM 1486 O O . HIS A 1 182 ? 11.032 0.355 -3.465 1.00 96.62 182 HIS A O 1
ATOM 1492 N N . VAL A 1 183 ? 10.965 -1.297 -1.921 1.00 95.56 183 VAL A N 1
ATOM 1493 C CA . VAL A 1 183 ? 11.616 -0.578 -0.827 1.00 95.56 183 VAL A CA 1
ATOM 1494 C C . VAL A 1 183 ? 13.037 -1.066 -0.586 1.00 95.56 183 VAL A C 1
ATOM 1496 O O . VAL A 1 183 ? 13.336 -2.252 -0.680 1.00 95.56 183 VAL A O 1
ATOM 1499 N N . ILE A 1 184 ? 13.918 -0.141 -0.220 1.00 93.62 184 ILE A N 1
ATOM 1500 C CA . ILE A 1 184 ? 15.319 -0.433 0.098 1.00 93.62 184 ILE A CA 1
ATOM 1501 C C . ILE A 1 184 ? 15.745 0.312 1.367 1.00 93.62 184 ILE A C 1
ATOM 1503 O O . ILE A 1 184 ? 15.134 1.326 1.722 1.00 93.62 184 ILE A O 1
ATOM 1507 N N . PRO A 1 185 ? 16.800 -0.147 2.062 1.00 89.19 185 PRO A N 1
ATOM 1508 C CA . PRO A 1 185 ? 17.426 0.661 3.095 1.00 89.19 185 PRO A CA 1
ATOM 1509 C C . PRO A 1 185 ? 18.162 1.867 2.482 1.00 89.19 185 PRO A C 1
ATOM 1511 O O . PRO A 1 185 ? 18.822 1.747 1.452 1.00 89.19 185 PRO A O 1
ATOM 1514 N N . GLY A 1 186 ? 18.105 3.012 3.164 1.00 77.56 186 GLY A N 1
ATOM 1515 C CA . GLY A 1 186 ? 18.920 4.192 2.859 1.00 77.56 186 GLY A CA 1
ATOM 1516 C C . GLY A 1 186 ? 18.361 5.107 1.766 1.00 77.56 186 GLY A C 1
ATOM 1517 O O . GLY A 1 186 ? 17.164 5.116 1.477 1.00 77.56 186 GLY A O 1
ATOM 1518 N N . HIS A 1 187 ? 19.253 5.917 1.194 1.00 66.00 187 HIS A N 1
ATOM 1519 C CA . HIS A 1 187 ? 18.947 6.880 0.142 1.00 66.00 187 HIS A CA 1
ATOM 1520 C C . HIS A 1 187 ? 19.619 6.424 -1.156 1.00 66.00 187 HIS A C 1
ATOM 1522 O O . HIS A 1 187 ? 20.834 6.536 -1.294 1.00 66.00 187 HIS A O 1
ATOM 1528 N N . ALA A 1 188 ? 18.834 5.903 -2.095 1.00 74.31 188 ALA A N 1
ATOM 1529 C CA . ALA A 1 188 ? 19.261 5.738 -3.482 1.00 74.31 188 ALA A CA 1
ATOM 1530 C C . ALA A 1 188 ? 18.450 6.673 -4.382 1.00 74.31 188 ALA A C 1
ATOM 1532 O O . ALA A 1 188 ? 17.454 7.263 -3.948 1.00 74.31 188 ALA A O 1
ATOM 1533 N N . GLU A 1 189 ? 18.857 6.777 -5.646 1.00 82.12 189 GLU A N 1
ATOM 1534 C CA . GLU A 1 189 ? 18.008 7.375 -6.670 1.00 82.12 189 GLU A CA 1
ATOM 1535 C C . GLU A 1 189 ? 16.724 6.553 -6.792 1.00 82.12 189 GLU A C 1
ATOM 1537 O O . GLU A 1 189 ? 16.706 5.401 -7.233 1.00 82.12 189 GLU A O 1
ATOM 1542 N N . SER A 1 190 ? 15.651 7.156 -6.293 1.00 90.88 190 SER A N 1
ATOM 1543 C CA . SER A 1 190 ? 14.323 6.574 -6.255 1.00 90.88 190 SER A CA 1
ATOM 1544 C C . SER A 1 190 ? 13.482 7.195 -7.354 1.00 90.88 190 SER A C 1
ATOM 1546 O O . SER A 1 190 ? 13.374 8.423 -7.445 1.00 90.88 190 SER A O 1
ATOM 1548 N N . VAL A 1 191 ? 12.828 6.335 -8.124 1.00 94.06 191 VAL A N 1
ATOM 1549 C CA . VAL A 1 191 ? 11.820 6.727 -9.107 1.00 94.06 191 VAL A CA 1
ATOM 1550 C C . VAL A 1 191 ? 10.464 6.383 -8.510 1.00 94.06 191 VAL A C 1
ATOM 1552 O O . VAL A 1 191 ? 10.244 5.250 -8.086 1.00 94.06 191 VAL A O 1
ATOM 1555 N N . VAL A 1 192 ? 9.585 7.375 -8.404 1.00 94.62 192 VAL A N 1
ATOM 1556 C CA . VAL A 1 192 ? 8.231 7.230 -7.855 1.00 94.62 192 VAL A CA 1
ATOM 1557 C C . VAL A 1 192 ? 7.265 7.945 -8.773 1.00 94.62 192 VAL A C 1
ATOM 1559 O O . VAL A 1 192 ? 7.558 9.051 -9.213 1.00 94.62 192 VAL A O 1
ATOM 1562 N N . PHE A 1 193 ? 6.130 7.310 -9.036 1.00 95.44 193 PHE A N 1
ATOM 1563 C CA . PHE A 1 193 ? 5.130 7.791 -9.977 1.00 95.44 193 PHE A CA 1
ATOM 1564 C C . PHE A 1 193 ? 5.726 8.185 -11.337 1.00 95.44 193 PHE A C 1
ATOM 1566 O O . PHE A 1 193 ? 5.491 9.303 -11.770 1.00 95.44 193 PHE A O 1
ATOM 1573 N N . PRO A 1 194 ? 6.499 7.317 -12.021 1.00 95.00 194 PRO A N 1
ATOM 1574 C CA . PRO A 1 194 ? 7.003 7.646 -13.352 1.00 95.00 194 PRO A CA 1
ATOM 1575 C C . PRO A 1 194 ? 5.842 7.828 -14.338 1.00 95.00 194 PRO A C 1
ATOM 1577 O O . PRO A 1 194 ? 4.880 7.048 -14.348 1.00 95.00 194 PRO A O 1
ATOM 1580 N N . ALA A 1 195 ? 5.931 8.847 -15.186 1.00 93.06 195 ALA A N 1
ATOM 1581 C CA . ALA A 1 195 ? 5.001 9.047 -16.292 1.00 93.06 195 ALA A CA 1
ATOM 1582 C C . ALA A 1 195 ? 5.349 8.134 -17.472 1.00 93.06 195 ALA A C 1
ATOM 1584 O O . ALA A 1 195 ? 4.457 7.623 -18.150 1.00 93.06 195 ALA A O 1
ATOM 1585 N N . THR A 1 196 ? 6.645 7.897 -17.680 1.00 93.56 196 THR A N 1
ATOM 1586 C CA . THR A 1 196 ? 7.181 7.074 -18.767 1.00 93.56 196 THR A CA 1
ATOM 1587 C C . THR A 1 196 ? 8.202 6.062 -18.260 1.00 93.56 196 THR A C 1
ATOM 1589 O O . THR A 1 196 ? 8.830 6.248 -17.220 1.00 93.56 196 THR A O 1
ATOM 1592 N N . VAL A 1 197 ? 8.391 4.984 -19.022 1.00 95.25 197 VAL A N 1
ATOM 1593 C CA . VAL A 1 197 ? 9.383 3.945 -18.713 1.00 95.25 197 VAL A CA 1
ATOM 1594 C C . VAL A 1 197 ? 10.822 4.483 -18.749 1.00 95.25 197 VAL A C 1
ATOM 1596 O O . VAL A 1 197 ? 11.660 4.020 -17.982 1.00 95.25 197 VAL A O 1
ATOM 1599 N N . ASP A 1 198 ? 11.096 5.507 -19.565 1.00 94.88 198 ASP A N 1
ATOM 1600 C CA . ASP A 1 198 ? 12.434 6.093 -19.737 1.00 94.88 198 ASP A CA 1
ATOM 1601 C C . ASP A 1 198 ? 13.000 6.668 -18.428 1.00 94.88 198 ASP A C 1
ATOM 1603 O O . ASP A 1 198 ? 14.207 6.627 -18.195 1.00 94.88 198 ASP A O 1
ATOM 1607 N N . GLU A 1 199 ? 12.131 7.123 -17.520 1.00 94.19 199 GLU A N 1
ATOM 1608 C CA . GLU A 1 199 ? 12.513 7.627 -16.193 1.00 94.19 199 GLU A CA 1
ATOM 1609 C C . GLU A 1 199 ? 13.182 6.562 -15.310 1.00 94.19 199 GLU A C 1
ATOM 1611 O O . GLU A 1 199 ? 13.819 6.891 -14.308 1.00 94.19 199 GLU A O 1
ATOM 1616 N N . LEU A 1 200 ? 13.062 5.282 -15.673 1.00 94.31 200 LEU A N 1
ATOM 1617 C CA . LEU A 1 200 ? 13.698 4.167 -14.976 1.00 94.31 200 LEU A CA 1
ATOM 1618 C C . LEU A 1 200 ? 15.164 3.966 -15.370 1.00 94.31 200 LEU A C 1
ATOM 1620 O O . LEU A 1 200 ? 15.842 3.169 -14.721 1.00 94.31 200 LEU A O 1
ATOM 1624 N N . ASN A 1 201 ? 15.663 4.669 -16.393 1.00 92.75 201 ASN A N 1
ATOM 1625 C CA . ASN A 1 201 ? 17.066 4.651 -16.819 1.00 92.75 201 ASN A CA 1
ATOM 1626 C C . ASN A 1 201 ? 17.637 3.228 -17.020 1.00 92.75 201 ASN A C 1
ATOM 1628 O O . ASN A 1 201 ? 18.764 2.937 -16.617 1.00 92.75 201 ASN A O 1
ATOM 1632 N N . GLY A 1 202 ? 16.850 2.319 -17.608 1.00 92.19 202 GLY A N 1
ATOM 1633 C CA . GLY A 1 202 ? 17.257 0.930 -17.860 1.00 92.19 202 GLY A CA 1
ATOM 1634 C C . GLY A 1 202 ? 17.265 0.024 -16.621 1.00 92.19 202 GLY A C 1
ATOM 1635 O O . GLY A 1 202 ? 17.876 -1.049 -16.636 1.00 92.19 202 GLY A O 1
ATOM 1636 N N . ASN A 1 203 ? 16.626 0.433 -15.519 1.00 92.50 203 ASN A N 1
ATOM 1637 C CA . ASN A 1 203 ? 16.422 -0.431 -14.360 1.00 92.50 203 ASN A CA 1
ATOM 1638 C C . ASN A 1 203 ? 15.441 -1.562 -14.712 1.00 92.50 203 ASN A C 1
ATOM 1640 O O . ASN A 1 203 ? 14.229 -1.415 -14.558 1.00 92.50 203 ASN A O 1
ATOM 1644 N N . GLY A 1 204 ? 15.977 -2.714 -15.125 1.00 93.50 204 GLY A N 1
ATOM 1645 C CA . GLY A 1 204 ? 15.176 -3.845 -15.602 1.00 93.50 204 GLY A CA 1
ATOM 1646 C C . GLY A 1 204 ? 14.152 -4.384 -14.596 1.00 93.50 204 GLY A C 1
ATOM 1647 O O . GLY A 1 204 ? 13.087 -4.840 -15.003 1.00 93.50 204 GLY A O 1
ATOM 1648 N N . TYR A 1 205 ? 14.410 -4.313 -13.283 1.00 93.69 205 TYR A N 1
ATOM 1649 C CA . TYR A 1 205 ? 13.380 -4.665 -12.297 1.00 93.69 205 TYR A CA 1
ATOM 1650 C C . TYR A 1 205 ? 12.319 -3.570 -12.164 1.00 93.69 205 TYR A C 1
ATOM 1652 O O . TYR A 1 205 ? 11.127 -3.867 -12.096 1.00 93.69 205 TYR A O 1
ATOM 1660 N N . GLY A 1 206 ? 12.738 -2.304 -12.193 1.00 95.75 206 GLY A N 1
ATOM 1661 C CA . GLY A 1 206 ? 11.835 -1.160 -12.270 1.00 95.75 206 GLY A CA 1
ATOM 1662 C C . GLY A 1 206 ? 10.872 -1.269 -13.453 1.00 95.75 206 GLY A C 1
ATOM 1663 O O . GLY A 1 206 ? 9.675 -1.081 -13.271 1.00 95.75 206 GLY A O 1
ATOM 1664 N N . GLU A 1 207 ? 11.356 -1.650 -14.636 1.00 96.75 207 GLU A N 1
ATOM 1665 C CA . GLU A 1 207 ? 10.524 -1.799 -15.840 1.00 96.75 207 GLU A CA 1
ATOM 1666 C C . GLU A 1 207 ? 9.465 -2.896 -15.672 1.00 96.75 207 GLU A C 1
ATOM 1668 O O . GLU A 1 207 ? 8.295 -2.696 -16.002 1.00 96.75 207 GLU A O 1
ATOM 1673 N N . LYS A 1 208 ? 9.833 -4.030 -15.060 1.00 96.81 208 LYS A N 1
ATOM 1674 C CA . LYS A 1 208 ? 8.873 -5.092 -14.717 1.00 96.81 208 LYS A CA 1
ATOM 1675 C C . LYS A 1 208 ? 7.786 -4.582 -13.767 1.00 96.81 208 LYS A C 1
ATOM 1677 O O . LYS A 1 208 ? 6.610 -4.862 -13.982 1.00 96.81 208 LYS A O 1
ATOM 1682 N N . LEU A 1 209 ? 8.159 -3.838 -12.722 1.00 97.06 209 LEU A N 1
ATOM 1683 C CA . LEU A 1 209 ? 7.194 -3.258 -11.779 1.00 97.06 209 LEU A CA 1
ATOM 1684 C C . LEU A 1 209 ? 6.285 -2.227 -12.457 1.00 97.06 209 LEU A C 1
ATOM 1686 O O . LEU A 1 209 ? 5.083 -2.225 -12.208 1.00 97.06 209 LEU A O 1
ATOM 1690 N N . TYR A 1 210 ? 6.840 -1.390 -13.334 1.00 97.69 210 TYR A N 1
ATOM 1691 C CA . TYR A 1 210 ? 6.098 -0.402 -14.114 1.00 97.69 210 TYR A CA 1
ATOM 1692 C C . TYR A 1 210 ? 5.008 -1.053 -14.969 1.00 97.69 210 TYR A C 1
ATOM 1694 O O . TYR A 1 210 ? 3.853 -0.637 -14.900 1.00 97.69 210 TYR A O 1
ATOM 1702 N N . ASN A 1 211 ? 5.342 -2.125 -15.695 1.00 97.38 211 ASN A N 1
ATOM 1703 C CA . ASN A 1 211 ? 4.390 -2.842 -16.551 1.00 97.38 211 ASN A CA 1
ATOM 1704 C C . ASN A 1 211 ? 3.269 -3.533 -15.748 1.00 97.38 211 ASN A C 1
ATOM 1706 O O . ASN A 1 211 ? 2.123 -3.644 -16.205 1.00 97.38 211 ASN A O 1
ATOM 1710 N N . MET A 1 212 ? 3.570 -3.979 -14.526 1.00 98.00 212 MET A N 1
ATOM 1711 C CA . MET A 1 212 ? 2.570 -4.559 -13.628 1.00 98.00 212 MET A CA 1
ATOM 1712 C C . MET A 1 212 ? 1.677 -3.498 -12.973 1.00 98.00 212 MET A C 1
ATOM 1714 O O . MET A 1 212 ? 0.501 -3.766 -12.742 1.00 98.00 212 MET A O 1
ATOM 1718 N N . SER A 1 213 ? 2.180 -2.292 -12.715 1.00 98.31 213 SER A N 1
ATOM 1719 C CA . SER A 1 213 ? 1.424 -1.211 -12.072 1.00 98.31 213 SER A CA 1
ATOM 1720 C C . SER A 1 213 ? 0.293 -0.639 -12.936 1.00 98.31 213 SER A C 1
ATOM 1722 O O . SER A 1 213 ? 0.276 -0.766 -14.163 1.00 98.31 213 SER A O 1
ATOM 1724 N N . SER A 1 214 ? -0.690 -0.009 -12.287 1.00 98.00 214 SER A N 1
ATOM 1725 C CA . SER A 1 214 ? -1.775 0.706 -12.974 1.00 98.00 214 SER A CA 1
ATOM 1726 C C . SER A 1 214 ? -1.340 2.098 -13.427 1.00 98.00 214 SER A C 1
ATOM 1728 O O . SER A 1 214 ? -0.620 2.797 -12.715 1.00 98.00 214 SER A O 1
ATOM 1730 N N . LEU A 1 215 ? -1.854 2.540 -14.574 1.00 96.50 215 LEU A N 1
ATOM 1731 C CA . LEU A 1 215 ? -1.822 3.944 -14.972 1.00 96.50 215 LEU A CA 1
ATOM 1732 C C . LEU A 1 215 ? -2.899 4.707 -14.186 1.00 96.50 215 LEU A C 1
ATOM 1734 O O . LEU A 1 215 ? -4.093 4.447 -14.350 1.00 96.50 215 LEU A O 1
ATOM 1738 N N . LEU A 1 216 ? -2.504 5.655 -13.345 1.00 94.38 216 LEU A N 1
ATOM 1739 C CA . LEU A 1 216 ? -3.417 6.353 -12.441 1.00 94.38 216 LEU A CA 1
ATOM 1740 C C . LEU A 1 216 ? -4.364 7.304 -13.193 1.00 94.38 216 LEU A C 1
ATOM 1742 O O . LEU A 1 216 ? -3.955 7.910 -14.189 1.00 94.38 216 LEU A O 1
ATOM 1746 N N . PRO A 1 217 ? -5.631 7.443 -12.763 1.00 91.44 217 PRO A N 1
ATOM 1747 C CA . PRO A 1 217 ? -6.524 8.477 -13.283 1.00 91.44 217 PRO A CA 1
ATOM 1748 C C . PRO A 1 217 ? -6.030 9.896 -12.939 1.00 91.44 217 PRO A C 1
ATOM 1750 O O . PRO A 1 217 ? -5.288 10.099 -11.980 1.00 91.44 217 PRO A O 1
ATOM 1753 N N . LEU A 1 218 ? -6.458 10.900 -13.715 1.00 89.00 218 LEU A N 1
ATOM 1754 C CA . LEU A 1 218 ? -5.954 12.283 -13.610 1.00 89.00 218 LEU A CA 1
ATOM 1755 C C . LEU A 1 218 ? -6.226 12.957 -12.253 1.00 89.00 218 LEU A C 1
ATOM 1757 O O . LEU A 1 218 ? -5.513 13.888 -11.884 1.00 89.00 218 LEU A O 1
ATOM 1761 N N . ASN A 1 219 ? -7.219 12.496 -11.488 1.00 85.69 219 ASN A N 1
ATOM 1762 C CA . ASN A 1 219 ? -7.515 13.030 -10.154 1.00 85.69 219 ASN A CA 1
ATOM 1763 C C . ASN A 1 219 ? -6.376 12.792 -9.139 1.00 85.69 219 ASN A C 1
ATOM 1765 O O . ASN A 1 219 ? -6.285 13.515 -8.149 1.00 85.69 219 ASN A O 1
ATOM 1769 N N . TYR A 1 220 ? -5.466 11.848 -9.400 1.00 89.25 220 TYR A N 1
ATOM 1770 C CA . TYR A 1 220 ? -4.258 11.654 -8.592 1.00 89.25 220 TYR A CA 1
ATOM 1771 C C . TYR A 1 220 ? -3.204 12.747 -8.808 1.00 89.25 220 TYR A C 1
ATOM 1773 O O . TYR A 1 220 ? -2.371 12.981 -7.927 1.00 89.25 220 TYR A O 1
ATOM 1781 N N . ASN A 1 221 ? -3.229 13.436 -9.955 1.00 88.19 221 ASN A N 1
ATOM 1782 C CA . ASN A 1 221 ? -2.169 14.362 -10.346 1.00 88.19 221 ASN A CA 1
ATOM 1783 C C . ASN A 1 221 ? -1.992 15.488 -9.333 1.00 88.19 221 ASN A C 1
ATOM 1785 O O . ASN A 1 221 ? -0.865 15.811 -8.978 1.00 88.19 221 ASN A O 1
ATOM 1789 N N . GLU A 1 222 ? -3.082 16.081 -8.842 1.00 85.19 222 GLU A N 1
ATOM 1790 C CA . GLU A 1 222 ? -3.001 17.192 -7.889 1.00 85.19 222 GLU A CA 1
ATOM 1791 C C . GLU A 1 222 ? -2.232 16.808 -6.620 1.00 85.19 222 GLU A C 1
ATOM 1793 O O . GLU A 1 222 ? -1.373 17.560 -6.159 1.00 85.19 222 GLU A O 1
ATOM 1798 N N . GLN A 1 223 ? -2.475 15.608 -6.100 1.00 85.38 223 GLN A N 1
ATOM 1799 C CA . GLN A 1 223 ? -1.829 15.131 -4.883 1.00 85.38 223 GLN A CA 1
ATOM 1800 C C . GLN A 1 223 ? -0.373 14.739 -5.123 1.00 85.38 223 GLN A C 1
ATOM 1802 O O . GLN A 1 223 ? 0.494 15.084 -4.318 1.00 85.38 223 GLN A O 1
ATOM 1807 N N . ILE A 1 224 ? -0.091 14.064 -6.243 1.00 88.75 224 ILE A N 1
ATOM 1808 C CA . ILE A 1 224 ? 1.280 13.735 -6.650 1.00 88.75 224 ILE A CA 1
ATOM 1809 C C . ILE A 1 224 ? 2.097 15.029 -6.773 1.00 88.75 224 ILE A C 1
ATOM 1811 O O . ILE A 1 224 ? 3.164 15.137 -6.166 1.00 88.75 224 ILE A O 1
ATOM 1815 N N . ARG A 1 225 ? 1.552 16.057 -7.438 1.00 85.31 225 ARG A N 1
ATOM 1816 C CA . ARG A 1 225 ? 2.164 17.392 -7.530 1.00 85.31 225 ARG A CA 1
ATOM 1817 C C . ARG A 1 225 ? 2.388 18.024 -6.158 1.00 85.31 225 ARG A C 1
ATOM 1819 O O . ARG A 1 225 ? 3.485 18.497 -5.875 1.00 85.31 225 ARG A O 1
ATOM 1826 N N . ALA A 1 226 ? 1.382 18.012 -5.285 1.00 85.25 226 ALA A N 1
ATOM 1827 C CA . ALA A 1 226 ? 1.478 18.620 -3.958 1.00 85.25 226 ALA A CA 1
ATOM 1828 C C . ALA A 1 226 ? 2.547 17.956 -3.067 1.00 85.25 226 ALA A C 1
ATOM 1830 O O . ALA A 1 226 ? 3.198 18.630 -2.270 1.00 85.25 226 ALA A O 1
ATOM 1831 N N . ILE A 1 227 ? 2.738 16.639 -3.195 1.00 84.19 227 ILE A N 1
ATOM 1832 C CA . ILE A 1 227 ? 3.623 15.850 -2.327 1.00 84.19 227 ILE A CA 1
ATOM 1833 C C . ILE A 1 227 ? 5.052 15.734 -2.884 1.00 84.19 227 ILE A C 1
ATOM 1835 O O . ILE A 1 227 ? 6.012 15.700 -2.100 1.00 84.19 227 ILE A O 1
ATOM 1839 N N . PHE A 1 228 ? 5.204 15.665 -4.210 1.00 82.50 228 PHE A N 1
ATOM 1840 C CA . PHE A 1 228 ? 6.491 15.463 -4.889 1.00 82.50 228 PHE A CA 1
ATOM 1841 C C . PHE A 1 228 ? 6.998 16.684 -5.666 1.00 82.50 228 PHE A C 1
ATOM 1843 O O . PHE A 1 228 ? 8.156 16.693 -6.073 1.00 82.50 228 PHE A O 1
ATOM 1850 N N . GLY A 1 229 ? 6.194 17.740 -5.803 1.00 76.69 229 GLY A N 1
ATOM 1851 C CA . GLY A 1 229 ? 6.601 18.996 -6.437 1.00 76.69 229 GLY A CA 1
ATOM 1852 C C . GLY A 1 229 ? 6.560 18.986 -7.967 1.00 76.69 229 GLY A C 1
ATOM 1853 O O . GLY A 1 229 ? 7.164 19.868 -8.580 1.00 76.69 229 GLY A O 1
ATOM 1854 N N . ASP A 1 230 ? 5.868 18.023 -8.584 1.00 70.62 230 ASP A N 1
ATOM 1855 C CA . ASP A 1 230 ? 5.662 18.017 -10.035 1.00 70.62 230 ASP A CA 1
ATOM 1856 C C . ASP A 1 230 ? 4.753 19.190 -10.457 1.00 70.62 230 ASP A C 1
ATOM 1858 O O . ASP A 1 230 ? 3.868 19.627 -9.717 1.00 70.62 230 ASP A O 1
AT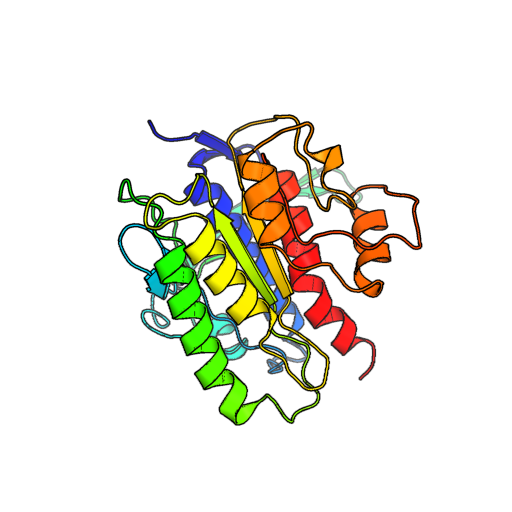OM 1862 N N . LYS A 1 231 ? 4.992 19.741 -11.644 1.00 60.19 231 LYS A N 1
ATOM 1863 C CA . LYS A 1 231 ? 4.265 20.880 -12.216 1.00 60.19 231 LYS A CA 1
ATOM 1864 C C . LYS A 1 231 ? 3.411 20.491 -13.419 1.00 60.19 231 LYS A C 1
ATOM 1866 O O . LYS A 1 231 ? 2.640 21.326 -13.884 1.00 60.19 231 LYS A O 1
ATOM 1871 N N . GLN A 1 232 ? 3.526 19.263 -13.922 1.00 70.06 232 GLN A N 1
ATOM 1872 C CA . GLN A 1 232 ? 2.779 18.827 -15.097 1.00 70.06 232 GLN A CA 1
ATOM 1873 C C . GLN A 1 232 ? 1.341 18.457 -14.726 1.00 70.06 232 GLN A C 1
ATOM 1875 O O . GLN A 1 232 ? 1.084 17.683 -13.797 1.00 70.06 232 GLN A O 1
ATOM 1880 N N . THR A 1 233 ? 0.380 19.054 -15.433 1.00 69.31 233 THR A N 1
ATOM 1881 C CA . THR A 1 233 ? -1.041 18.922 -15.095 1.00 69.31 233 THR A CA 1
ATOM 1882 C C . THR A 1 233 ? -1.743 17.769 -15.790 1.00 69.31 233 THR A C 1
ATOM 1884 O O . THR A 1 233 ? -2.646 17.175 -15.197 1.00 69.31 233 THR A O 1
ATOM 1887 N N . ASP A 1 234 ? -1.262 17.401 -16.975 1.00 77.94 234 ASP A N 1
ATOM 1888 C CA . ASP A 1 234 ? -2.039 16.633 -17.954 1.00 77.94 234 ASP A CA 1
ATOM 1889 C C . ASP A 1 234 ? -1.460 15.230 -18.197 1.00 77.94 234 ASP A C 1
ATOM 1891 O O . ASP A 1 234 ? -2.012 14.444 -18.966 1.00 77.94 234 ASP A O 1
ATOM 1895 N N . ILE A 1 235 ? -0.342 14.905 -17.545 1.00 86.19 235 ILE A N 1
ATOM 1896 C CA . ILE A 1 235 ? 0.305 13.596 -17.650 1.00 86.19 235 ILE A CA 1
ATOM 1897 C C . ILE A 1 235 ? -0.313 12.618 -16.661 1.00 86.19 235 ILE A C 1
ATOM 1899 O O . ILE A 1 235 ? -0.684 12.992 -15.555 1.00 86.19 235 ILE A O 1
ATOM 1903 N N . ARG A 1 236 ? -0.428 11.350 -17.045 1.00 90.31 236 ARG A N 1
ATOM 1904 C CA . ARG A 1 236 ? -0.828 10.286 -16.123 1.00 90.31 236 ARG A CA 1
ATOM 1905 C C . ARG A 1 236 ? 0.421 9.579 -15.626 1.00 90.31 236 ARG A C 1
ATOM 1907 O O . ARG A 1 236 ? 1.315 9.284 -16.412 1.00 90.31 236 ARG A O 1
ATOM 1914 N N . TYR A 1 237 ? 0.452 9.285 -14.336 1.00 94.19 237 TYR A N 1
ATOM 1915 C CA . TYR A 1 237 ? 1.567 8.591 -13.705 1.00 94.19 237 TYR A CA 1
ATOM 1916 C C . TYR A 1 237 ? 1.242 7.118 -13.486 1.00 94.19 237 TYR A C 1
ATOM 1918 O O . TYR A 1 237 ? 0.078 6.747 -13.320 1.00 94.19 237 TYR A O 1
ATOM 1926 N N . HIS A 1 238 ? 2.263 6.272 -13.428 1.00 96.69 238 HIS A N 1
ATOM 1927 C CA . HIS A 1 238 ? 2.097 4.880 -13.030 1.00 96.69 238 HIS A CA 1
ATOM 1928 C C . HIS A 1 238 ? 2.144 4.751 -11.512 1.00 96.69 238 HIS A C 1
ATOM 1930 O O . HIS A 1 238 ? 2.945 5.393 -10.840 1.00 96.69 238 HIS A O 1
ATOM 1936 N N . ALA A 1 239 ? 1.296 3.889 -10.961 1.00 96.81 239 ALA A N 1
ATOM 1937 C CA . ALA A 1 239 ? 1.216 3.554 -9.546 1.00 96.81 239 ALA A CA 1
ATOM 1938 C C . ALA A 1 239 ? 2.442 2.725 -9.109 1.00 96.81 239 ALA A C 1
ATOM 1940 O O . ALA A 1 239 ? 2.353 1.537 -8.803 1.00 96.81 239 ALA A O 1
ATOM 1941 N N . MET A 1 240 ? 3.634 3.304 -9.185 1.00 96.50 240 MET A N 1
ATOM 1942 C CA . MET A 1 240 ? 4.891 2.571 -9.091 1.00 96.50 240 MET A CA 1
ATOM 1943 C C . MET A 1 240 ? 5.928 3.362 -8.304 1.00 96.50 240 MET A C 1
ATOM 1945 O O . MET A 1 240 ? 6.015 4.583 -8.423 1.00 96.50 240 MET A O 1
ATOM 1949 N N . GLY A 1 241 ? 6.715 2.659 -7.495 1.00 95.88 241 GLY A N 1
ATOM 1950 C CA . GLY A 1 241 ? 7.906 3.196 -6.853 1.00 95.88 241 GLY A CA 1
ATOM 1951 C C . GLY A 1 241 ? 9.006 2.148 -6.800 1.00 95.88 241 GLY A C 1
ATOM 1952 O O . GLY A 1 241 ? 8.775 1.028 -6.352 1.00 95.88 241 GLY A O 1
ATOM 1953 N N . VAL A 1 242 ? 10.217 2.505 -7.217 1.00 96.00 242 VAL A N 1
ATOM 1954 C CA . VAL A 1 242 ? 11.403 1.648 -7.113 1.00 96.00 242 VAL A CA 1
ATOM 1955 C C . VAL A 1 242 ? 12.499 2.352 -6.327 1.00 96.00 242 VAL A C 1
ATOM 1957 O O . VAL A 1 242 ? 12.651 3.577 -6.380 1.00 96.00 242 VAL A O 1
ATOM 1960 N N . ASN A 1 243 ? 13.254 1.557 -5.565 1.00 93.81 243 ASN A N 1
ATOM 1961 C CA . ASN A 1 243 ? 14.316 2.030 -4.678 1.00 93.81 243 ASN A CA 1
ATOM 1962 C C . ASN A 1 243 ? 13.786 3.028 -3.636 1.00 93.81 243 ASN A C 1
ATOM 1964 O O . ASN A 1 243 ? 14.426 4.021 -3.297 1.00 93.81 243 ASN A O 1
ATOM 1968 N N . THR A 1 244 ? 12.579 2.766 -3.139 1.00 93.38 244 THR A N 1
ATOM 1969 C CA . THR A 1 244 ? 11.829 3.676 -2.277 1.00 93.38 244 THR A CA 1
ATOM 1970 C C . THR A 1 244 ? 12.335 3.591 -0.836 1.00 93.38 244 THR A C 1
ATOM 1972 O O . THR A 1 244 ? 12.189 2.565 -0.173 1.00 93.38 244 THR A O 1
ATOM 1975 N N . GLY A 1 245 ? 12.903 4.684 -0.324 1.00 93.69 245 GLY A N 1
ATOM 1976 C CA . GLY A 1 245 ? 13.180 4.840 1.108 1.00 93.69 245 GLY A CA 1
ATOM 1977 C C . GLY A 1 245 ? 11.903 5.098 1.925 1.00 93.69 245 GLY A C 1
ATOM 1978 O O . GLY A 1 245 ? 10.855 5.447 1.378 1.00 93.69 245 GLY A O 1
ATOM 1979 N N . MET A 1 246 ? 11.985 4.981 3.252 1.00 94.00 246 MET A N 1
ATOM 1980 C CA . MET A 1 246 ? 10.808 5.014 4.140 1.00 94.00 246 MET A CA 1
ATOM 1981 C C . MET A 1 246 ? 9.994 6.314 4.059 1.00 94.00 246 MET A C 1
ATOM 1983 O O . MET A 1 246 ? 8.765 6.270 4.048 1.00 94.00 246 MET A O 1
ATOM 1987 N N . GLU A 1 247 ? 10.644 7.472 3.920 1.00 92.19 247 GLU A N 1
ATOM 1988 C CA . GLU A 1 247 ? 9.936 8.751 3.758 1.00 92.19 247 GLU A CA 1
ATOM 1989 C C . GLU A 1 247 ? 9.075 8.795 2.490 1.00 92.19 247 GLU A C 1
ATOM 1991 O O . GLU A 1 247 ? 7.957 9.314 2.498 1.00 92.19 247 GLU A O 1
ATOM 1996 N N . ARG A 1 248 ? 9.585 8.236 1.387 1.00 93.25 248 ARG A N 1
ATOM 1997 C CA . ARG A 1 248 ? 8.843 8.151 0.127 1.00 93.25 248 ARG A CA 1
ATOM 1998 C C . ARG A 1 248 ? 7.731 7.114 0.217 1.00 93.25 248 ARG A C 1
ATOM 2000 O O . ARG A 1 248 ? 6.643 7.392 -0.271 1.00 93.25 248 ARG A O 1
ATOM 2007 N N . LEU A 1 249 ? 7.953 5.992 0.907 1.00 95.25 249 LEU A N 1
ATOM 2008 C CA . LEU A 1 249 ? 6.904 5.001 1.154 1.00 95.25 249 LEU A CA 1
ATOM 2009 C C . LEU A 1 249 ? 5.712 5.633 1.887 1.00 95.25 249 LEU A C 1
ATOM 2011 O O . LEU A 1 249 ? 4.582 5.469 1.444 1.00 95.25 249 LEU A O 1
ATOM 2015 N N . VAL A 1 250 ? 5.949 6.421 2.945 1.00 94.56 250 VAL A N 1
ATOM 2016 C CA . VAL A 1 250 ? 4.876 7.148 3.656 1.00 94.56 250 VAL A CA 1
ATOM 2017 C C . VAL A 1 250 ? 4.080 8.042 2.700 1.00 94.56 250 VAL A C 1
ATOM 2019 O O . VAL A 1 250 ? 2.852 8.060 2.743 1.00 94.56 250 VAL A O 1
ATOM 2022 N N . LYS A 1 251 ? 4.766 8.779 1.822 1.00 93.81 251 LYS A N 1
ATOM 2023 C CA . LYS A 1 251 ? 4.133 9.663 0.831 1.0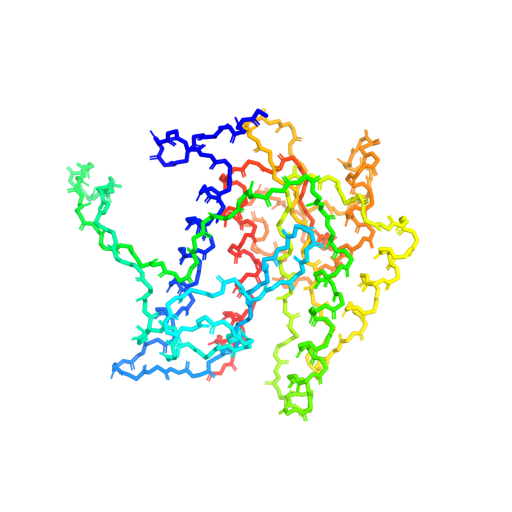0 93.81 251 LYS A CA 1
ATOM 2024 C C . LYS A 1 251 ? 3.303 8.891 -0.198 1.00 93.81 251 LYS A C 1
ATOM 2026 O O . LYS A 1 251 ? 2.184 9.294 -0.498 1.00 93.81 251 LYS A O 1
ATOM 2031 N N . MET A 1 252 ? 3.834 7.785 -0.713 1.00 94.50 252 MET A N 1
ATOM 2032 C CA . MET A 1 252 ? 3.131 6.927 -1.669 1.00 94.50 252 MET A CA 1
ATOM 2033 C C . MET A 1 252 ? 1.906 6.263 -1.045 1.00 94.50 252 MET A C 1
ATOM 2035 O O . MET A 1 252 ? 0.847 6.257 -1.665 1.00 94.50 252 MET A O 1
ATOM 2039 N N . MET A 1 253 ? 2.031 5.765 0.189 1.00 93.75 253 MET A N 1
ATOM 2040 C CA . MET A 1 253 ? 0.911 5.190 0.933 1.00 93.75 253 MET A CA 1
ATOM 2041 C C . MET A 1 253 ? -0.220 6.198 1.088 1.00 93.75 253 MET A C 1
ATOM 2043 O O . MET A 1 253 ? -1.358 5.859 0.793 1.00 93.75 253 MET A O 1
ATOM 2047 N N . LYS A 1 254 ? 0.096 7.448 1.457 1.00 91.50 254 LYS A N 1
ATOM 2048 C CA . LYS A 1 254 ? -0.905 8.517 1.545 1.00 91.50 254 LYS A CA 1
ATOM 2049 C C . LYS A 1 254 ? -1.658 8.698 0.232 1.00 91.50 254 LYS A C 1
ATOM 2051 O O . LYS A 1 254 ? -2.875 8.753 0.255 1.00 91.50 254 LYS A O 1
ATOM 2056 N N . ILE A 1 255 ? -0.963 8.759 -0.904 1.00 90.25 255 ILE A N 1
ATOM 2057 C CA . ILE A 1 255 ? -1.603 8.913 -2.223 1.00 90.25 255 ILE A CA 1
ATOM 2058 C C . ILE A 1 255 ? -2.485 7.707 -2.556 1.00 90.25 255 ILE A C 1
ATOM 2060 O O . ILE A 1 255 ? -3.621 7.879 -2.985 1.00 90.25 255 ILE A O 1
ATOM 2064 N N . GLY A 1 256 ? -1.988 6.488 -2.332 1.00 86.38 256 GLY A N 1
ATOM 2065 C CA . GLY A 1 256 ? -2.747 5.263 -2.589 1.00 86.38 256 GLY A CA 1
ATOM 2066 C C . GLY A 1 256 ? -4.007 5.142 -1.727 1.00 86.38 256 GLY A C 1
ATOM 2067 O O . GLY A 1 256 ? -5.005 4.595 -2.182 1.00 86.38 256 GLY A O 1
ATOM 2068 N N . THR A 1 257 ? -3.990 5.691 -0.510 1.00 84.31 257 THR A N 1
ATOM 2069 C CA . THR A 1 257 ? -5.120 5.644 0.428 1.00 84.31 257 THR A CA 1
ATOM 2070 C C . THR A 1 257 ? -5.984 6.911 0.428 1.00 84.31 257 THR A C 1
ATOM 2072 O O . THR A 1 257 ? -7.061 6.900 1.013 1.00 84.31 257 THR A O 1
ATOM 2075 N N . LEU A 1 258 ? -5.570 7.994 -0.241 1.00 68.50 258 LEU A N 1
ATOM 2076 C CA . LEU A 1 258 ? -6.310 9.262 -0.359 1.00 68.50 258 LEU A CA 1
ATOM 2077 C C . LEU A 1 258 ? -7.520 9.184 -1.288 1.00 68.50 258 LEU A C 1
ATOM 2079 O O . LEU A 1 258 ? -8.440 9.985 -1.154 1.00 68.50 258 LEU A O 1
ATOM 2083 N N . SER A 1 259 ? -7.578 8.225 -2.202 1.00 58.22 259 SER A N 1
ATOM 2084 C CA . SER A 1 259 ? -8.707 8.142 -3.133 1.00 58.22 259 SER A CA 1
ATOM 2085 C C . SER A 1 259 ? -9.995 7.636 -2.503 1.00 58.22 259 SER A C 1
ATOM 2087 O O . SER A 1 259 ? -11.069 8.090 -2.888 1.00 58.22 259 SER A O 1
ATOM 2089 N N . SER A 1 260 ? -9.898 6.839 -1.434 1.00 51.22 260 SER A N 1
ATOM 2090 C CA . SER A 1 260 ? -11.046 6.579 -0.557 1.00 51.22 260 SER A CA 1
ATOM 2091 C C . SER A 1 260 ? -11.539 7.858 0.141 1.00 51.22 260 SER A C 1
ATOM 2093 O O . SER A 1 260 ? -12.693 7.939 0.551 1.00 51.22 260 SER A O 1
ATOM 2095 N N . MET A 1 261 ? -10.691 8.892 0.250 1.00 51.28 261 MET A N 1
ATOM 2096 C CA . MET A 1 261 ? -11.039 10.187 0.842 1.00 51.28 261 MET A CA 1
ATOM 2097 C C . MET A 1 261 ? -11.692 11.155 -0.155 1.00 51.28 261 MET A C 1
ATOM 2099 O O . MET A 1 261 ? -12.460 12.011 0.276 1.00 51.28 261 MET A O 1
ATOM 2103 N N . LEU A 1 262 ? -11.415 11.041 -1.461 1.00 48.16 262 LEU A N 1
ATOM 2104 C CA . LEU A 1 262 ? -12.012 11.908 -2.490 1.00 48.16 262 LEU A CA 1
ATOM 2105 C C . LEU A 1 262 ? -13.494 11.593 -2.735 1.00 48.16 262 LEU A C 1
ATOM 2107 O O . LEU A 1 262 ? -14.273 12.513 -2.971 1.00 48.16 262 LEU A O 1
ATOM 2111 N N . VAL A 1 263 ? -13.909 10.330 -2.587 1.00 47.78 263 VAL A N 1
ATOM 2112 C CA . VAL A 1 263 ? -15.338 9.959 -2.600 1.00 47.78 263 VAL A CA 1
ATOM 2113 C C . VAL A 1 263 ? -16.104 10.665 -1.472 1.00 47.78 263 VAL A C 1
ATOM 2115 O O . VAL A 1 263 ? -17.228 11.116 -1.668 1.00 47.78 263 VAL A O 1
ATOM 2118 N N . ASN A 1 264 ? -15.460 10.876 -0.320 1.00 43.56 264 ASN A N 1
ATOM 2119 C CA . ASN A 1 264 ? -16.069 11.498 0.861 1.00 43.56 264 ASN A CA 1
ATOM 2120 C C . ASN A 1 264 ? -16.240 13.024 0.780 1.00 43.56 264 ASN A C 1
ATOM 2122 O O . ASN A 1 264 ? -16.817 13.602 1.698 1.00 43.56 264 ASN A O 1
ATOM 2126 N N . GLN A 1 265 ? -15.719 13.698 -0.251 1.00 37.47 265 GLN A N 1
ATOM 2127 C CA . GLN A 1 265 ? -15.977 15.132 -0.460 1.00 37.47 265 GLN A CA 1
ATOM 2128 C C . GLN A 1 265 ? -17.179 15.398 -1.377 1.00 37.47 265 GLN A C 1
ATOM 2130 O O . GLN A 1 265 ? -17.637 16.537 -1.444 1.00 37.47 265 GLN A O 1
ATOM 2135 N N . ASN A 1 266 ? -17.698 14.361 -2.043 1.00 33.06 266 ASN A N 1
ATOM 2136 C CA . ASN A 1 266 ? -18.803 14.457 -3.000 1.00 33.06 266 ASN A CA 1
ATOM 2137 C C . ASN A 1 266 ? -20.125 13.836 -2.488 1.00 33.06 266 ASN A C 1
ATOM 2139 O O . ASN A 1 266 ? -21.077 13.740 -3.262 1.00 33.06 266 ASN A O 1
ATOM 2143 N N . LEU A 1 267 ? -20.196 13.453 -1.205 1.00 33.50 267 LEU A N 1
ATOM 2144 C CA . LEU A 1 267 ? -21.397 13.001 -0.475 1.00 33.50 267 LEU A CA 1
ATOM 2145 C C . LEU A 1 267 ? -21.618 13.868 0.773 1.00 33.50 267 LEU A C 1
ATOM 2147 O O . LEU A 1 267 ? -22.795 14.078 1.144 1.00 33.50 267 LEU A O 1
#

pLDDT: mean 90.25, std 11.13, range [33.06, 98.56]

Sequence (267 aa):
MRRITTFNGEDMTLSEAVARIVNAQINELVERCVKNNETRHYFDIAMIGYGTEAYSAWNGNLEGRDFVTPEEIRDNPYQKKMVKEEVRTRKGITIKEVEKKQWMVARHDGSWTHMDKAFKRAEGLLESWMKDHHDKDCYPPTIINITDGEYNGTSHDEMQQLANQLKSMFTNDGNVLFFNIHVIPGHAESVVFPATVDELNGNGYGEKLYNMSSLLPLNYNEQIRAIFGDKQTDIRYHAMGVNTGMERLVKMMKIGTLSSMLVNQNL